Protein AF-A0A1A8DZA1-F1 (afdb_monomer_lite)

Sequence (205 aa):
QHPAEESRVLRTVPLLAACLPQGKCNVIVGRRFNEEKHPELAAVCRDERTLILYPGPKSQNLEELVRHREIDTVKHNVIIIDGTWSQAKNMFLKNSMFHLPSQVQLNRTLSSQYVIRTQPSNICLSTLECAAVALSVLEKNDQILEVLLRPLKALCSFQLQHGAQIHHSKEHLLRNGMYDKPMPKNKRKIKRMEKLITDHNICPR

Radius of gyration: 17.52 Å; chains: 1; bounding box: 47×39×46 Å

Structure (mmCIF, N/CA/C/O backbone):
data_AF-A0A1A8DZA1-F1
#
_entry.id   AF-A0A1A8DZA1-F1
#
loop_
_atom_site.group_PDB
_atom_site.id
_atom_site.type_symbol
_atom_site.label_atom_id
_atom_site.label_alt_id
_atom_site.label_comp_id
_atom_site.label_asym_id
_atom_site.label_entity_id
_atom_site.label_seq_id
_atom_site.pdbx_PDB_ins_code
_atom_site.Cartn_x
_atom_site.Cartn_y
_atom_site.Cartn_z
_atom_site.occupancy
_atom_site.B_iso_or_equiv
_atom_site.auth_seq_id
_atom_site.auth_comp_id
_atom_site.auth_asym_id
_atom_site.auth_atom_id
_atom_site.pdbx_PDB_model_num
ATOM 1 N N . GLN A 1 1 ? -8.614 3.365 -4.770 1.00 96.50 1 GLN A N 1
ATOM 2 C CA . GLN A 1 1 ? -7.760 3.041 -5.930 1.00 96.50 1 GLN A CA 1
ATOM 3 C C . GLN A 1 1 ? -7.906 4.091 -7.026 1.00 96.50 1 GLN A C 1
ATOM 5 O O . GLN A 1 1 ? -9.018 4.506 -7.335 1.00 96.50 1 GLN A O 1
ATOM 10 N N . HIS A 1 2 ? -6.793 4.543 -7.605 1.00 97.88 2 HIS A N 1
ATOM 11 C CA . HIS A 1 2 ? -6.803 5.466 -8.740 1.00 97.88 2 HIS A CA 1
ATOM 12 C C . HIS A 1 2 ? -7.265 4.747 -10.030 1.00 97.88 2 HIS A C 1
ATOM 14 O O . HIS A 1 2 ? -6.734 3.678 -10.328 1.00 97.88 2 HIS A O 1
ATOM 20 N N . PRO A 1 3 ? -8.145 5.335 -10.872 1.00 97.25 3 PRO A N 1
ATOM 21 C CA . PRO A 1 3 ? -8.669 4.665 -12.074 1.00 97.25 3 PRO A CA 1
ATOM 22 C C . PRO A 1 3 ? -7.597 4.183 -13.064 1.00 97.25 3 PRO A C 1
ATOM 24 O O . PRO A 1 3 ? -7.744 3.154 -13.701 1.00 97.25 3 PRO A O 1
ATOM 27 N N . ALA A 1 4 ? -6.484 4.913 -13.179 1.00 95.06 4 ALA A N 1
ATOM 28 C CA . ALA A 1 4 ? -5.384 4.513 -14.064 1.00 95.06 4 ALA A CA 1
ATOM 29 C C . ALA A 1 4 ? -4.496 3.385 -13.507 1.00 95.06 4 ALA A C 1
ATOM 31 O O . ALA A 1 4 ? -3.697 2.841 -14.259 1.00 95.06 4 ALA A O 1
ATOM 32 N N . GLU A 1 5 ? -4.558 3.083 -12.203 1.00 92.69 5 GLU A N 1
ATOM 33 C CA . GLU A 1 5 ? -3.946 1.851 -11.680 1.00 92.69 5 GLU A CA 1
ATOM 34 C C . GLU A 1 5 ? -4.930 0.681 -11.756 1.00 92.69 5 GLU A C 1
ATOM 36 O O . GLU A 1 5 ? -4.495 -0.441 -11.999 1.00 92.69 5 GLU A O 1
ATOM 41 N N . GLU A 1 6 ? -6.238 0.942 -11.632 1.00 95.19 6 GLU A N 1
ATOM 42 C CA . GLU A 1 6 ? -7.281 -0.054 -11.893 1.00 95.19 6 GLU A CA 1
ATOM 43 C C . GLU A 1 6 ? -7.125 -0.616 -13.314 1.00 95.19 6 GLU A C 1
ATOM 45 O O . GLU A 1 6 ? -6.975 -1.818 -13.464 1.00 95.19 6 GLU A O 1
ATOM 50 N N . SER A 1 7 ? -6.965 0.212 -14.342 1.00 91.94 7 SER A N 1
ATOM 51 C CA . SER A 1 7 ? -6.834 -0.284 -15.720 1.00 91.94 7 SER A CA 1
ATOM 52 C C . SER A 1 7 ? -5.522 -1.025 -16.049 1.00 91.94 7 SER A C 1
ATOM 54 O O . SER A 1 7 ? -5.314 -1.424 -17.197 1.00 91.94 7 SER A O 1
ATOM 56 N N . ARG A 1 8 ? -4.595 -1.201 -15.095 1.00 92.06 8 ARG A N 1
ATOM 57 C CA . ARG A 1 8 ? -3.338 -1.929 -15.335 1.00 92.06 8 ARG A CA 1
ATOM 58 C C . ARG A 1 8 ? -3.531 -3.439 -15.234 1.00 92.06 8 ARG A C 1
ATOM 60 O O . ARG A 1 8 ? -4.146 -3.931 -14.300 1.00 92.06 8 ARG A O 1
ATOM 67 N N . VAL A 1 9 ? -2.863 -4.173 -16.123 1.00 89.44 9 VAL A N 1
ATOM 68 C CA . VAL A 1 9 ? -2.854 -5.648 -16.128 1.00 89.44 9 VAL A CA 1
ATOM 69 C C . VAL A 1 9 ? -2.155 -6.212 -14.883 1.00 89.44 9 VAL A C 1
ATOM 71 O O . VAL A 1 9 ? -2.721 -7.017 -14.153 1.00 89.44 9 VAL A O 1
ATOM 74 N N . LEU A 1 10 ? -0.938 -5.739 -14.589 1.00 90.25 10 LEU A N 1
ATOM 75 C CA . LEU A 1 10 ? -0.132 -6.187 -13.446 1.00 90.25 10 LEU A CA 1
ATOM 76 C C . LEU A 1 10 ? -0.391 -5.298 -12.215 1.00 90.25 10 LEU A C 1
ATOM 78 O O . LEU A 1 10 ? 0.408 -4.419 -11.848 1.00 90.25 10 LEU A O 1
ATOM 82 N N . ARG A 1 11 ? -1.564 -5.484 -11.607 1.00 92.94 11 ARG A N 1
ATOM 83 C CA . ARG A 1 11 ? -2.040 -4.772 -10.408 1.00 92.94 11 ARG A CA 1
ATOM 84 C C . ARG A 1 11 ? -2.160 -5.732 -9.223 1.00 92.94 11 ARG A C 1
ATOM 86 O O . ARG A 1 11 ? -2.580 -6.869 -9.390 1.00 92.94 11 ARG A O 1
ATOM 93 N N . THR A 1 12 ? -1.809 -5.270 -8.022 1.00 95.69 12 THR A N 1
ATOM 94 C CA . THR A 1 12 ? -1.777 -6.120 -6.815 1.00 95.69 12 THR A CA 1
ATOM 95 C C . THR A 1 12 ? -3.032 -6.007 -5.946 1.00 95.69 12 THR A C 1
ATOM 97 O O . THR A 1 12 ? -3.253 -6.857 -5.091 1.00 95.69 12 THR A O 1
ATOM 100 N N . VAL A 1 13 ? -3.897 -5.016 -6.192 1.00 96.94 13 VAL A N 1
ATOM 101 C CA . VAL A 1 13 ? -5.179 -4.864 -5.478 1.00 96.94 13 VAL A CA 1
ATOM 102 C C . VAL A 1 13 ? -6.113 -6.072 -5.650 1.00 96.94 13 VAL A C 1
ATOM 104 O O . VAL A 1 13 ? -6.647 -6.513 -4.637 1.00 96.94 13 VAL A O 1
ATOM 107 N N . PRO A 1 14 ? -6.294 -6.665 -6.850 1.00 96.19 14 PRO A N 1
ATOM 108 C CA . PRO A 1 14 ? -7.123 -7.865 -6.984 1.00 96.19 14 PRO A CA 1
ATOM 109 C C . PRO A 1 14 ? -6.588 -9.058 -6.188 1.00 96.19 14 PRO A C 1
ATOM 111 O O . PRO A 1 14 ? -7.374 -9.786 -5.594 1.00 96.19 14 PRO A O 1
ATOM 114 N N . LEU A 1 15 ? -5.259 -9.223 -6.125 1.00 96.19 15 LEU A N 1
ATOM 115 C CA . LEU A 1 15 ? -4.642 -10.246 -5.278 1.00 96.19 15 LEU A CA 1
ATOM 116 C C . LEU A 1 15 ? -4.958 -9.983 -3.803 1.00 96.19 15 LEU A C 1
ATOM 118 O O . LEU A 1 15 ? -5.427 -10.879 -3.119 1.00 96.19 15 LEU A O 1
ATOM 122 N N . LEU A 1 16 ? -4.772 -8.744 -3.332 1.00 97.00 16 LEU A N 1
ATOM 123 C CA . LEU A 1 16 ? -5.080 -8.369 -1.951 1.00 97.00 16 LEU A CA 1
ATOM 124 C C . LEU A 1 16 ? -6.545 -8.662 -1.596 1.00 97.00 16 LEU A C 1
ATOM 126 O O . LEU A 1 16 ? -6.812 -9.245 -0.550 1.00 97.00 16 LEU A O 1
ATOM 130 N N . ALA A 1 17 ? -7.479 -8.284 -2.470 1.00 96.62 17 ALA A N 1
ATOM 131 C CA . ALA A 1 17 ? -8.903 -8.518 -2.258 1.00 96.62 17 ALA A CA 1
ATOM 132 C C . ALA A 1 17 ? -9.249 -10.015 -2.202 1.00 96.62 17 ALA A C 1
ATOM 134 O O . ALA A 1 17 ? -10.076 -10.406 -1.388 1.00 96.62 17 ALA A O 1
ATOM 135 N N . ALA A 1 18 ? -8.595 -10.848 -3.020 1.00 95.75 18 ALA A N 1
ATOM 136 C CA . ALA A 1 18 ? -8.793 -12.297 -3.022 1.00 95.75 18 ALA A CA 1
ATOM 137 C C . ALA A 1 18 ? -8.174 -13.001 -1.801 1.00 95.75 18 ALA A C 1
ATOM 139 O O . ALA A 1 18 ? -8.644 -14.065 -1.406 1.00 95.75 18 ALA A O 1
ATOM 140 N N . CYS A 1 19 ? -7.126 -12.428 -1.202 1.00 95.38 19 CYS A N 1
ATOM 141 C CA . CYS A 1 19 ? -6.476 -12.998 -0.022 1.00 95.38 19 CYS A CA 1
ATOM 142 C C . CYS A 1 19 ? -7.229 -12.740 1.289 1.00 95.38 19 CYS A C 1
ATOM 144 O O . CYS A 1 19 ? -6.973 -13.423 2.280 1.00 95.38 19 CYS A O 1
ATOM 146 N N . LEU A 1 20 ? -8.081 -11.714 1.336 1.00 95.75 20 LEU A N 1
ATOM 147 C CA . LEU A 1 20 ? -8.768 -11.298 2.556 1.00 95.75 20 LEU A CA 1
ATOM 148 C C . LEU A 1 20 ? -10.182 -11.892 2.630 1.00 95.75 20 LEU A C 1
ATOM 150 O O . LEU A 1 20 ? -10.819 -12.084 1.594 1.00 95.75 20 LEU A O 1
ATOM 154 N N . PRO A 1 21 ? -10.714 -12.152 3.842 1.00 94.94 21 PRO A N 1
ATOM 155 C CA . PRO A 1 21 ? -12.083 -12.631 3.994 1.00 94.94 21 PRO A CA 1
ATOM 156 C C . PRO A 1 21 ? -13.105 -11.690 3.344 1.00 94.94 21 PRO A C 1
ATOM 158 O O . PRO A 1 21 ? -12.911 -10.470 3.288 1.00 94.94 21 PRO A O 1
ATOM 161 N N . GLN A 1 22 ? -14.231 -12.249 2.898 1.00 93.00 22 GLN A N 1
ATOM 162 C CA . GLN A 1 22 ? -15.304 -11.476 2.276 1.00 93.00 22 GLN A CA 1
ATOM 163 C C . GLN A 1 22 ? -15.749 -10.313 3.180 1.00 93.00 22 GLN A C 1
ATOM 165 O O . GLN A 1 22 ? -15.933 -10.4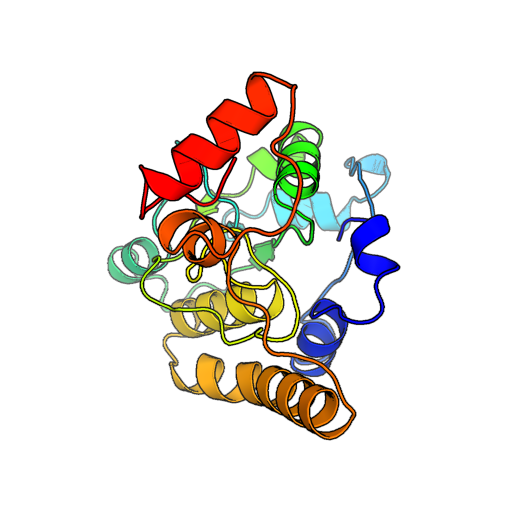71 4.387 1.00 93.00 22 GLN A O 1
ATOM 170 N N . GLY A 1 23 ? -15.885 -9.119 2.595 1.00 92.88 23 GLY A N 1
ATOM 171 C CA . GLY A 1 23 ? -16.258 -7.898 3.319 1.00 92.88 23 GLY A CA 1
ATOM 172 C C . GLY A 1 23 ? -15.141 -7.268 4.163 1.00 92.88 23 GLY A C 1
ATOM 173 O O . GLY A 1 23 ? -15.384 -6.261 4.822 1.00 92.88 23 GLY A O 1
ATOM 174 N N . LYS A 1 24 ? -13.916 -7.819 4.156 1.00 94.75 24 LYS A N 1
ATOM 175 C CA . LYS A 1 24 ? -12.745 -7.232 4.841 1.00 94.75 24 LYS A CA 1
ATOM 176 C C . LYS A 1 24 ? -11.832 -6.410 3.929 1.00 94.75 24 LYS A C 1
ATOM 178 O O . LYS A 1 24 ? -10.913 -5.764 4.420 1.00 94.75 24 LYS A O 1
ATOM 183 N N . CYS A 1 25 ? -12.090 -6.395 2.621 1.00 96.94 25 CYS A N 1
ATOM 184 C CA . CYS A 1 25 ? -11.374 -5.565 1.656 1.00 96.94 25 CYS A CA 1
ATOM 185 C C . CYS A 1 25 ? -12.367 -4.802 0.774 1.00 96.94 25 CYS A C 1
ATOM 187 O O . CYS A 1 25 ? -12.983 -5.381 -0.119 1.00 96.94 25 CYS A O 1
ATOM 189 N N . ASN A 1 26 ? -12.498 -3.494 1.007 1.00 96.88 26 ASN A N 1
ATOM 190 C CA . ASN A 1 26 ? -13.373 -2.627 0.221 1.00 96.88 26 ASN A CA 1
ATOM 191 C C . ASN A 1 26 ? -12.537 -1.794 -0.755 1.00 96.88 26 ASN A C 1
ATOM 193 O O . ASN A 1 26 ? -11.751 -0.934 -0.351 1.00 96.88 26 ASN A O 1
ATOM 197 N N . VAL A 1 27 ? -12.712 -2.033 -2.055 1.00 97.19 27 VAL A N 1
ATOM 198 C CA . VAL A 1 27 ? -11.983 -1.319 -3.110 1.00 97.19 27 VAL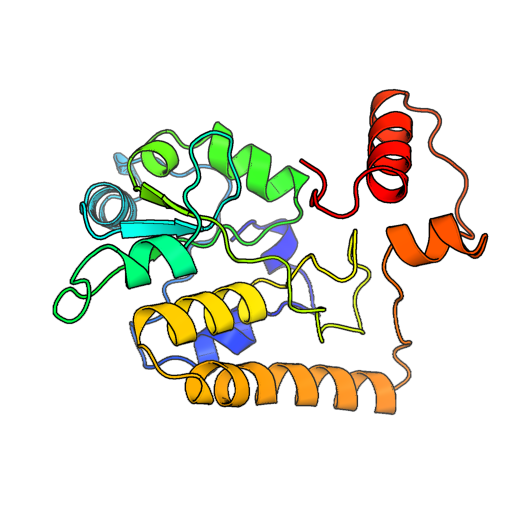 A CA 1
ATOM 199 C C . VAL A 1 27 ? -12.884 -0.256 -3.729 1.00 97.19 27 VAL A C 1
ATOM 201 O O . VAL A 1 27 ? -13.800 -0.563 -4.482 1.00 97.19 27 VAL A O 1
ATOM 204 N N . ILE A 1 28 ? -12.590 1.016 -3.450 1.00 97.44 28 ILE A N 1
ATOM 205 C CA . ILE A 1 28 ? -13.315 2.154 -4.033 1.00 97.44 28 ILE A CA 1
ATOM 206 C C . ILE A 1 28 ? -12.448 2.806 -5.113 1.00 97.44 28 ILE A C 1
ATOM 208 O O . ILE A 1 28 ? -11.338 3.281 -4.835 1.00 97.44 28 ILE A O 1
ATOM 212 N N . VAL A 1 29 ? -12.934 2.837 -6.356 1.00 97.81 29 VAL A N 1
ATOM 213 C CA . VAL A 1 29 ? -12.217 3.416 -7.503 1.00 97.81 29 VAL A CA 1
ATOM 214 C C . VAL A 1 29 ? -12.604 4.882 -7.682 1.00 97.81 29 VAL A C 1
ATOM 216 O O . VAL A 1 29 ? -13.777 5.220 -7.795 1.00 97.81 29 VAL A O 1
ATOM 219 N N . GLY A 1 30 ? -11.618 5.779 -7.719 1.00 97.12 30 GLY A N 1
ATOM 220 C CA . GLY A 1 30 ? -11.887 7.207 -7.855 1.00 97.12 30 GLY A CA 1
ATOM 221 C C . GLY A 1 30 ? -10.658 8.092 -7.690 1.00 97.12 30 GLY A C 1
ATOM 222 O O . GLY A 1 30 ? -9.569 7.646 -7.334 1.00 97.12 30 GLY A O 1
ATOM 223 N N . ARG A 1 31 ? -10.834 9.383 -7.987 1.00 97.38 31 ARG A N 1
ATOM 224 C CA . ARG A 1 31 ? -9.810 10.428 -7.775 1.00 97.38 31 ARG A CA 1
ATOM 225 C C . ARG A 1 31 ? -10.212 11.419 -6.689 1.00 97.38 31 ARG A C 1
ATOM 227 O O . ARG A 1 31 ? -9.344 11.982 -6.022 1.00 97.38 31 ARG A O 1
ATOM 234 N N . ARG A 1 32 ? -11.517 11.661 -6.572 1.00 96.75 32 ARG A N 1
ATOM 235 C CA . ARG A 1 32 ? -12.138 12.558 -5.607 1.00 96.75 32 ARG A CA 1
ATOM 236 C C . ARG A 1 32 ? -13.254 11.800 -4.903 1.00 96.75 32 ARG A C 1
ATOM 238 O O . ARG A 1 32 ? -14.024 11.124 -5.575 1.00 96.75 32 ARG A O 1
ATOM 245 N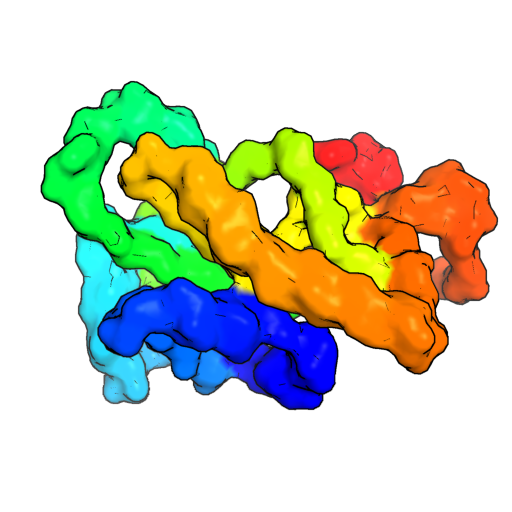 N . PHE A 1 33 ? -13.313 11.950 -3.595 1.00 96.44 33 PHE A N 1
ATOM 246 C CA . PHE A 1 33 ? -14.273 11.360 -2.690 1.00 96.44 33 PHE A CA 1
ATOM 247 C C . PHE A 1 33 ? -14.805 12.497 -1.828 1.00 96.44 33 PHE A C 1
ATOM 249 O O . PHE A 1 33 ? -14.031 13.245 -1.228 1.00 96.44 33 PHE A O 1
ATOM 256 N N . ASN A 1 34 ? -16.120 12.649 -1.809 1.00 93.94 34 ASN A N 1
ATOM 257 C CA . ASN A 1 34 ? -16.813 13.559 -0.915 1.00 93.94 34 ASN A CA 1
ATOM 258 C C . ASN A 1 34 ? -17.837 12.766 -0.106 1.00 93.94 34 ASN A C 1
ATOM 260 O O . ASN A 1 34 ? -18.162 11.630 -0.451 1.00 93.94 34 ASN A O 1
ATOM 264 N N . GLU A 1 35 ? -18.297 13.366 0.978 1.00 95.06 35 GLU A N 1
ATOM 265 C CA . GLU A 1 35 ? -19.194 12.712 1.918 1.00 95.06 35 GLU A CA 1
ATOM 266 C C . GLU A 1 35 ? -20.560 12.398 1.315 1.00 95.06 35 GLU A C 1
ATOM 268 O O . GLU A 1 35 ? -21.054 11.292 1.490 1.00 95.06 35 GLU A O 1
ATOM 273 N N . GLU A 1 36 ? -21.121 13.321 0.534 1.00 95.12 36 GLU A N 1
ATOM 274 C CA . GLU A 1 36 ? -22.427 13.149 -0.113 1.00 95.12 36 GLU A CA 1
ATOM 275 C C . GLU A 1 36 ? -22.472 11.909 -1.017 1.00 95.12 36 GLU A C 1
ATOM 277 O O . GLU A 1 36 ? -23.450 11.169 -1.022 1.00 95.12 36 GLU A O 1
ATOM 282 N N . LYS A 1 37 ? -21.404 11.664 -1.786 1.00 95.81 37 LYS A N 1
ATOM 283 C CA . LYS A 1 37 ? -21.314 10.535 -2.726 1.00 95.81 37 LYS A CA 1
ATOM 284 C C . LYS A 1 37 ? -20.743 9.269 -2.098 1.00 95.81 37 LYS A C 1
ATOM 286 O O . LYS A 1 37 ? -20.911 8.192 -2.664 1.00 95.81 37 LYS A O 1
ATOM 291 N N . HIS A 1 38 ? -20.027 9.389 -0.982 1.00 96.94 38 HIS A N 1
ATOM 292 C CA . HIS A 1 38 ? -19.370 8.267 -0.311 1.00 96.94 38 HIS A CA 1
ATOM 293 C C . HIS A 1 38 ? -19.572 8.330 1.213 1.00 96.94 38 HIS A C 1
ATOM 295 O O . HIS A 1 38 ? -18.587 8.440 1.952 1.00 96.94 38 HIS A O 1
ATOM 301 N N . PRO A 1 39 ? -20.825 8.236 1.698 1.00 97.00 39 PRO A N 1
ATOM 302 C CA . PRO A 1 39 ? -21.131 8.369 3.122 1.00 97.00 39 PRO A CA 1
ATOM 303 C C . PRO A 1 39 ? -20.467 7.274 3.968 1.00 97.00 39 PRO A C 1
ATOM 305 O O . PRO A 1 39 ? -19.951 7.556 5.046 1.00 97.00 39 PRO A O 1
ATOM 308 N N . GLU A 1 40 ? -20.377 6.043 3.456 1.00 96.69 40 GLU A N 1
ATOM 309 C CA . GLU A 1 40 ? -19.701 4.934 4.147 1.00 96.69 40 GLU A CA 1
ATOM 310 C C . GLU A 1 40 ? -18.196 5.182 4.312 1.00 96.69 40 GLU A C 1
ATOM 312 O O . GLU A 1 40 ? -17.640 4.987 5.391 1.00 96.69 40 GLU A O 1
ATOM 317 N N . LEU A 1 41 ? -17.526 5.676 3.263 1.00 97.25 41 LEU A N 1
ATOM 318 C CA . LEU A 1 41 ? -16.110 6.042 3.341 1.00 97.25 41 LEU A CA 1
ATOM 319 C C . LEU A 1 41 ? -15.901 7.210 4.307 1.00 97.25 41 LEU A C 1
ATOM 321 O O . LEU A 1 41 ? -14.928 7.211 5.054 1.00 97.25 41 LEU A O 1
ATOM 325 N N . ALA A 1 42 ? -16.809 8.188 4.310 1.00 97.50 42 ALA A N 1
ATOM 326 C CA . ALA A 1 42 ? -16.767 9.305 5.245 1.00 97.50 42 ALA A CA 1
ATOM 327 C C . ALA A 1 42 ? -16.903 8.834 6.700 1.00 97.50 42 ALA A C 1
ATOM 329 O O . ALA A 1 42 ? -16.157 9.301 7.559 1.00 97.50 42 ALA A O 1
ATOM 330 N N . ALA A 1 43 ? -17.805 7.885 6.972 1.00 97.44 43 ALA A N 1
ATOM 331 C CA . ALA A 1 43 ? -17.961 7.271 8.288 1.00 97.44 43 ALA A CA 1
ATOM 332 C C . ALA A 1 43 ? -16.681 6.541 8.722 1.00 97.44 43 ALA A C 1
ATOM 334 O O . ALA A 1 43 ? -16.185 6.787 9.819 1.00 97.44 43 ALA A O 1
ATOM 335 N N . VAL A 1 44 ? -16.081 5.736 7.834 1.00 97.38 44 VAL A N 1
ATOM 336 C CA . VAL A 1 44 ? -14.783 5.092 8.100 1.00 97.38 44 VAL A CA 1
ATOM 337 C C . VAL A 1 44 ? -13.704 6.140 8.370 1.00 97.38 44 VAL A C 1
ATOM 339 O O . VAL A 1 44 ? -12.948 5.997 9.322 1.00 97.38 44 VAL A O 1
ATOM 342 N N . CYS A 1 45 ? -13.634 7.222 7.591 1.00 97.62 45 CYS A N 1
ATOM 343 C CA . CYS A 1 45 ? -12.633 8.269 7.797 1.00 97.62 45 CYS A CA 1
ATOM 344 C C . CYS A 1 45 ? -12.771 9.014 9.136 1.00 97.62 45 CYS A C 1
ATOM 346 O O . CYS A 1 45 ? -11.783 9.573 9.602 1.00 97.62 45 CYS A O 1
ATOM 348 N N . ARG A 1 46 ? -13.968 9.052 9.731 1.00 97.25 46 ARG A N 1
ATOM 349 C CA . ARG A 1 46 ? -14.226 9.701 11.027 1.00 97.25 46 ARG A CA 1
ATOM 350 C C . ARG A 1 46 ? -14.014 8.795 12.230 1.00 97.25 46 ARG A C 1
ATOM 352 O O . ARG A 1 46 ? -13.885 9.310 13.333 1.00 97.25 46 ARG A O 1
ATOM 359 N N . ASP A 1 47 ? -14.016 7.481 12.033 1.00 96.06 47 ASP A N 1
ATOM 360 C CA . ASP A 1 47 ? -13.738 6.536 13.109 1.00 96.06 47 ASP A CA 1
ATOM 361 C C . ASP A 1 47 ? -12.301 6.746 13.609 1.00 96.06 47 ASP A C 1
ATOM 363 O O . ASP A 1 47 ? -11.341 6.679 12.839 1.00 96.06 47 ASP A O 1
ATOM 367 N N . GLU A 1 48 ? -12.151 7.002 14.908 1.00 92.50 48 GLU A N 1
ATOM 368 C CA . GLU A 1 48 ? -10.862 7.277 15.552 1.00 92.50 48 GLU A CA 1
ATOM 369 C C . GLU A 1 48 ? -9.880 6.099 15.446 1.00 92.50 48 GLU A C 1
ATOM 371 O O . GLU A 1 48 ? -8.665 6.284 15.532 1.00 92.50 48 GLU A O 1
ATOM 376 N N . ARG A 1 49 ? -10.397 4.887 15.209 1.00 92.50 49 ARG A N 1
ATOM 377 C CA . ARG A 1 49 ? -9.617 3.655 15.006 1.00 92.50 49 ARG A CA 1
ATOM 378 C C . ARG A 1 49 ? -9.133 3.497 13.567 1.00 92.50 49 ARG A C 1
ATOM 380 O O . ARG A 1 49 ? -8.472 2.510 13.237 1.00 92.50 49 ARG A O 1
ATOM 387 N N . THR A 1 50 ? -9.493 4.422 12.681 1.00 96.06 50 THR A N 1
ATOM 388 C CA . THR A 1 50 ? -9.060 4.387 11.290 1.00 96.06 50 THR A CA 1
ATOM 389 C C . THR A 1 50 ? -7.667 4.975 11.155 1.00 96.06 50 THR A C 1
ATOM 391 O O . THR A 1 50 ? -7.374 6.107 11.543 1.00 96.06 50 THR A O 1
ATOM 394 N N . LEU A 1 51 ? -6.805 4.184 10.532 1.00 96.25 51 LEU A N 1
ATOM 395 C CA . LEU A 1 51 ? -5.459 4.549 10.147 1.00 96.25 51 LEU A CA 1
ATOM 396 C C . LEU A 1 51 ? -5.429 4.784 8.641 1.00 96.25 51 LEU A C 1
ATOM 398 O O . LEU A 1 51 ? -5.987 4.004 7.867 1.00 96.25 51 LEU A O 1
ATOM 402 N N . ILE A 1 52 ? -4.745 5.836 8.203 1.00 97.50 52 ILE A N 1
ATOM 403 C CA . ILE A 1 52 ? -4.449 6.038 6.785 1.00 97.50 52 ILE A CA 1
ATOM 404 C C . ILE A 1 52 ? -2.965 5.821 6.530 1.00 97.50 52 ILE A C 1
ATOM 406 O O . ILE A 1 52 ? -2.108 6.555 7.029 1.00 97.50 52 ILE A O 1
ATOM 410 N N . LEU A 1 53 ? -2.663 4.802 5.725 1.00 95.88 53 LEU A N 1
ATOM 411 C CA . LEU A 1 53 ? -1.303 4.475 5.344 1.00 95.88 53 LEU A CA 1
ATOM 412 C C . LEU A 1 53 ? -0.851 5.405 4.220 1.00 95.88 53 LEU A C 1
ATOM 414 O O . LEU A 1 53 ? -1.041 5.149 3.028 1.00 95.88 53 LEU A O 1
ATOM 418 N N . TYR A 1 54 ? -0.256 6.520 4.620 1.00 92.81 54 TYR A N 1
ATOM 419 C CA . TYR A 1 54 ? 0.297 7.504 3.709 1.00 92.81 54 TYR A CA 1
ATOM 420 C C . TYR A 1 54 ? 1.434 8.245 4.416 1.00 92.81 54 TYR A C 1
ATOM 422 O O . TYR A 1 54 ? 1.188 8.908 5.421 1.00 92.81 54 TYR A O 1
ATOM 430 N N . PRO A 1 55 ? 2.677 8.202 3.911 1.00 86.69 55 PRO A N 1
ATOM 431 C CA . PRO A 1 55 ? 3.786 8.867 4.580 1.00 86.69 55 PRO A CA 1
ATOM 432 C C . PRO A 1 55 ? 3.613 10.395 4.506 1.00 86.69 55 PRO A C 1
ATOM 434 O O . PRO A 1 55 ? 3.474 10.965 3.421 1.00 86.69 55 PRO A O 1
ATOM 437 N N . GLY A 1 56 ? 3.696 11.078 5.653 1.00 83.94 56 GLY A N 1
ATOM 438 C CA . GLY A 1 56 ? 3.535 12.533 5.804 1.00 83.94 56 GLY A CA 1
ATOM 439 C C . GLY A 1 56 ? 4.525 13.137 6.804 1.00 83.94 56 GLY A C 1
ATOM 440 O O . GLY A 1 56 ? 5.344 12.413 7.347 1.00 83.94 56 GLY A O 1
ATOM 441 N N . PRO A 1 57 ? 4.534 14.462 7.021 1.00 81.69 57 PRO A N 1
ATOM 442 C CA . PRO A 1 57 ? 5.201 15.063 8.181 1.00 81.69 57 PRO A CA 1
ATOM 443 C C . PRO A 1 57 ? 4.495 14.726 9.502 1.00 81.69 57 PRO A C 1
ATOM 445 O O . PRO A 1 57 ? 5.127 14.713 10.546 1.00 81.69 57 PRO A O 1
ATOM 448 N N . LYS A 1 58 ? 3.185 14.448 9.443 1.00 85.50 58 LYS A N 1
ATOM 449 C CA . LYS A 1 58 ? 2.354 14.073 10.593 1.00 85.50 58 LYS A CA 1
ATOM 450 C C . LYS A 1 58 ? 2.239 12.554 10.782 1.00 85.50 58 LYS A C 1
ATOM 452 O O . LYS A 1 58 ? 1.504 12.118 11.657 1.00 85.50 58 LYS A O 1
ATOM 457 N N . SER A 1 59 ? 2.899 11.751 9.939 1.00 90.94 59 SER A N 1
ATOM 458 C CA . SER A 1 59 ? 2.744 10.296 9.988 1.00 90.94 59 SER A CA 1
ATOM 459 C C . SER A 1 59 ? 3.567 9.690 11.113 1.00 90.94 59 SER A C 1
ATOM 461 O O . SER A 1 59 ? 4.784 9.879 11.135 1.00 90.94 59 SER A O 1
ATOM 463 N N . GLN A 1 60 ? 2.923 8.907 11.969 1.00 92.44 60 GLN A N 1
ATOM 464 C CA . GLN A 1 60 ? 3.592 8.098 12.985 1.00 92.44 60 GLN A CA 1
ATOM 465 C C . GLN A 1 60 ? 4.053 6.767 12.383 1.00 92.44 60 GLN A C 1
ATOM 467 O O . GLN A 1 60 ? 3.467 6.280 11.411 1.00 92.44 60 GLN A O 1
ATOM 472 N N . ASN A 1 61 ? 5.126 6.191 12.921 1.00 92.75 61 ASN A N 1
ATOM 473 C CA . ASN A 1 61 ? 5.524 4.841 12.548 1.00 92.75 61 ASN A CA 1
ATOM 474 C C . ASN A 1 61 ? 4.516 3.833 13.133 1.00 92.75 61 ASN A C 1
ATOM 476 O O . ASN A 1 61 ? 4.185 3.910 14.316 1.00 92.75 61 ASN A O 1
ATOM 480 N N . LEU A 1 62 ? 3.993 2.929 12.300 1.00 92.44 62 LEU A N 1
ATOM 481 C CA . LEU A 1 62 ? 2.945 1.991 12.707 1.00 92.44 62 LEU A CA 1
ATOM 482 C C . LEU A 1 62 ? 3.450 0.999 13.761 1.00 92.44 62 LEU A C 1
ATOM 484 O O . LEU A 1 62 ? 2.758 0.728 14.737 1.00 92.44 62 LEU A O 1
ATOM 488 N N . GLU A 1 63 ? 4.659 0.482 13.575 1.00 90.44 63 GLU A N 1
ATOM 489 C CA . GLU A 1 63 ? 5.284 -0.489 14.466 1.00 90.44 63 GLU A CA 1
ATOM 490 C C . GLU A 1 63 ? 5.532 0.104 15.863 1.00 90.44 63 GLU A C 1
ATOM 492 O O . GLU A 1 63 ? 5.241 -0.533 16.873 1.00 90.44 63 GLU A O 1
ATOM 497 N N . GLU A 1 64 ? 6.004 1.350 15.936 1.00 88.50 64 GLU A N 1
ATOM 498 C CA . GLU A 1 64 ? 6.157 2.096 17.192 1.00 88.50 64 GLU A CA 1
ATOM 499 C C . GLU A 1 64 ? 4.802 2.387 17.846 1.00 88.50 64 GLU A C 1
ATOM 501 O O . GLU A 1 64 ? 4.646 2.221 19.056 1.00 88.50 64 GLU A O 1
ATOM 506 N N . LEU A 1 65 ? 3.800 2.776 17.052 1.00 86.44 65 LEU A N 1
ATOM 507 C CA . LEU A 1 65 ? 2.453 3.069 17.538 1.00 86.44 65 LEU A CA 1
ATOM 508 C C . LEU A 1 65 ? 1.811 1.847 18.212 1.00 86.44 65 LEU A C 1
ATOM 510 O O . LEU A 1 65 ? 1.252 1.990 19.299 1.00 86.44 65 LEU A O 1
ATOM 514 N N . VAL A 1 66 ? 1.944 0.656 17.616 1.00 84.88 66 VAL A N 1
ATOM 515 C CA . VAL A 1 66 ? 1.454 -0.613 18.190 1.00 84.88 66 VAL A CA 1
ATOM 516 C C . VAL A 1 66 ? 2.252 -1.044 19.422 1.00 84.88 66 VAL A C 1
ATOM 518 O O . VAL A 1 66 ? 1.701 -1.682 20.314 1.00 84.88 66 VAL A O 1
ATOM 521 N N . ARG A 1 67 ? 3.537 -0.683 19.510 1.00 80.00 67 ARG A N 1
ATOM 522 C CA . ARG A 1 67 ? 4.380 -1.001 20.671 1.00 80.00 67 ARG A CA 1
ATOM 523 C C . ARG A 1 67 ? 4.065 -0.131 21.893 1.00 80.00 67 ARG A C 1
ATOM 525 O O . ARG A 1 67 ? 4.185 -0.610 23.014 1.00 80.00 67 ARG A O 1
ATOM 532 N N . HIS A 1 68 ? 3.712 1.139 21.681 1.00 71.56 68 HIS A N 1
ATOM 533 C CA . HIS A 1 68 ? 3.501 2.119 22.756 1.00 71.56 68 HIS A CA 1
ATOM 534 C C . HIS A 1 68 ? 2.058 2.237 23.241 1.00 71.56 68 HIS A C 1
ATOM 536 O O . HIS A 1 68 ? 1.830 2.680 24.365 1.00 71.56 68 HIS A O 1
ATOM 542 N N . ARG A 1 69 ? 1.079 1.891 22.407 1.00 65.75 69 ARG A N 1
ATOM 543 C CA . ARG A 1 69 ? -0.325 1.841 22.812 1.00 65.75 69 ARG A CA 1
ATOM 544 C C . ARG A 1 69 ? -0.680 0.394 23.132 1.00 65.75 69 ARG A C 1
ATOM 546 O O . ARG A 1 69 ? -0.290 -0.498 22.387 1.00 65.75 69 ARG A O 1
ATOM 553 N N . GLU A 1 70 ? -1.465 0.160 24.181 1.00 57.22 70 GLU A N 1
ATOM 554 C CA . GLU A 1 70 ? -2.142 -1.122 24.431 1.00 57.22 70 GLU A CA 1
ATOM 555 C C . GLU A 1 70 ? -3.227 -1.364 23.358 1.00 57.22 70 GLU A C 1
ATOM 557 O O . GLU A 1 70 ? -4.423 -1.428 23.622 1.00 57.22 70 GLU A O 1
ATOM 562 N N . ILE A 1 71 ? -2.810 -1.444 22.093 1.00 58.91 71 ILE A N 1
ATOM 563 C CA . ILE A 1 71 ? -3.658 -1.644 20.912 1.00 58.91 71 ILE A CA 1
ATOM 564 C C . ILE A 1 71 ? -4.262 -3.053 20.869 1.00 58.91 71 ILE A C 1
ATOM 566 O O . ILE A 1 71 ? -5.162 -3.306 20.074 1.00 58.91 71 ILE A O 1
ATOM 570 N N . ASP A 1 72 ? -3.843 -3.936 21.779 1.00 57.16 72 ASP A N 1
ATOM 571 C CA . ASP A 1 72 ? -4.175 -5.364 21.831 1.00 57.16 72 ASP A CA 1
ATOM 572 C C . ASP A 1 72 ? -5.670 -5.711 21.841 1.00 57.16 72 ASP A C 1
ATOM 574 O O . ASP A 1 72 ? -6.029 -6.858 21.592 1.00 57.16 72 ASP A O 1
ATOM 578 N N . THR A 1 73 ? -6.561 -4.750 22.088 1.00 60.56 73 THR A N 1
ATOM 579 C CA . THR A 1 73 ? -8.012 -4.993 22.153 1.00 60.56 73 THR A CA 1
ATOM 580 C C . THR A 1 73 ? -8.834 -4.246 21.102 1.00 60.56 73 THR A C 1
ATOM 582 O O . THR A 1 73 ? -10.033 -4.505 20.965 1.00 60.56 73 THR A O 1
ATOM 585 N N . VAL A 1 74 ? -8.230 -3.345 20.319 1.00 73.88 74 VAL A N 1
ATOM 586 C CA . VAL A 1 74 ? -8.979 -2.444 19.431 1.00 73.88 74 VAL A CA 1
ATOM 587 C C . VAL A 1 74 ? -8.816 -2.856 17.970 1.00 73.88 74 VAL A C 1
ATOM 589 O O . VAL A 1 74 ? -7.727 -2.844 17.406 1.00 73.88 74 VAL A O 1
ATOM 592 N N . LYS A 1 75 ? -9.937 -3.183 17.320 1.00 85.50 75 LYS A N 1
ATOM 593 C CA . LYS A 1 75 ? -9.990 -3.424 15.870 1.00 85.50 75 LYS A CA 1
ATOM 594 C C . LYS A 1 75 ? -9.784 -2.109 15.120 1.00 85.50 75 LYS A C 1
ATOM 596 O O . LYS A 1 75 ? -10.486 -1.139 15.397 1.00 85.50 75 LYS A O 1
ATOM 601 N N . HIS A 1 76 ? -8.869 -2.105 14.157 1.00 91.88 76 HIS A N 1
ATOM 602 C CA . HIS A 1 76 ? -8.535 -0.934 13.347 1.00 91.88 76 HIS A CA 1
ATOM 603 C C . HIS A 1 76 ? -9.092 -1.054 11.929 1.00 91.88 76 HIS A C 1
ATOM 605 O O . HIS A 1 76 ? -9.184 -2.151 11.376 1.00 91.88 76 HIS A O 1
ATOM 611 N N . ASN A 1 77 ? -9.393 0.088 11.313 1.00 95.62 77 ASN A N 1
ATOM 612 C CA . ASN A 1 77 ? -9.578 0.169 9.865 1.00 95.62 77 ASN A CA 1
ATOM 613 C C . ASN A 1 77 ? -8.291 0.708 9.237 1.00 95.62 77 ASN A C 1
ATOM 615 O O . ASN A 1 77 ? -7.682 1.626 9.782 1.00 95.62 77 ASN A O 1
ATOM 619 N N . VAL A 1 78 ? -7.897 0.197 8.070 1.00 97.25 78 VAL A N 1
ATOM 620 C CA . VAL A 1 78 ? -6.717 0.697 7.350 1.00 97.25 78 VAL A CA 1
ATOM 621 C C . VAL A 1 78 ? -7.114 1.178 5.962 1.00 97.25 78 VAL A C 1
ATOM 623 O O . VAL A 1 78 ? -7.583 0.408 5.126 1.00 97.25 78 VAL A O 1
ATOM 626 N N . ILE A 1 79 ? -6.888 2.462 5.696 1.00 98.19 79 ILE A N 1
ATOM 627 C CA . ILE A 1 79 ? -7.056 3.071 4.377 1.00 98.19 79 ILE A CA 1
ATOM 628 C C . ILE A 1 79 ? -5.706 3.073 3.660 1.00 98.19 79 ILE A C 1
ATOM 630 O O . ILE A 1 79 ? -4.744 3.680 4.131 1.00 98.19 79 ILE A O 1
ATOM 634 N N . ILE A 1 80 ? -5.650 2.452 2.479 1.00 97.88 80 ILE A N 1
ATOM 635 C CA . ILE A 1 80 ? -4.476 2.463 1.596 1.00 97.88 80 ILE A CA 1
ATOM 636 C C . ILE A 1 80 ? -4.831 3.166 0.284 1.00 97.88 80 ILE A C 1
ATOM 638 O O . ILE A 1 80 ? -5.836 2.863 -0.364 1.00 97.88 80 ILE A O 1
ATOM 642 N N . ILE A 1 81 ? -3.984 4.105 -0.142 1.00 97.31 81 ILE A N 1
ATOM 643 C CA . ILE A 1 81 ? -4.177 4.842 -1.394 1.00 97.31 81 ILE A CA 1
ATOM 644 C C . ILE A 1 81 ? -3.416 4.149 -2.526 1.00 97.31 81 ILE A C 1
ATOM 646 O O . ILE A 1 81 ? -2.237 4.411 -2.753 1.00 97.31 81 ILE A O 1
ATOM 650 N N . ASP A 1 82 ? -4.115 3.296 -3.273 1.00 96.75 82 ASP A N 1
ATOM 651 C CA . ASP A 1 82 ? -3.552 2.647 -4.461 1.00 96.75 82 ASP A CA 1
ATOM 652 C C . ASP A 1 82 ? -3.388 3.633 -5.632 1.00 96.75 82 ASP A C 1
ATOM 654 O O . ASP A 1 82 ? -4.366 4.175 -6.163 1.00 96.75 82 ASP A O 1
ATOM 658 N N . GLY A 1 83 ? -2.134 3.878 -6.009 1.00 94.06 83 GLY A N 1
ATOM 659 C CA . GLY A 1 83 ? -1.732 4.839 -7.027 1.00 94.06 83 GLY A CA 1
ATOM 660 C C . GLY A 1 83 ? -0.211 4.910 -7.162 1.00 94.06 83 GLY A C 1
ATOM 661 O O . GLY A 1 83 ? 0.528 4.631 -6.222 1.00 94.06 83 GLY A O 1
ATOM 662 N N . THR A 1 84 ? 0.294 5.394 -8.298 1.00 91.12 84 THR A N 1
ATOM 663 C CA . THR A 1 84 ? 1.666 5.933 -8.335 1.00 91.12 84 THR A CA 1
ATOM 664 C C . THR A 1 84 ? 1.819 7.031 -7.279 1.00 91.12 84 THR A C 1
ATOM 666 O O . THR A 1 84 ? 0.860 7.736 -6.978 1.00 91.12 84 THR A O 1
ATOM 669 N N . TRP A 1 85 ? 3.033 7.286 -6.790 1.00 87.50 85 TRP A N 1
ATOM 670 C CA . TRP A 1 85 ? 3.298 8.343 -5.800 1.00 87.50 85 TRP A CA 1
ATOM 671 C C . TRP A 1 85 ? 2.650 9.698 -6.114 1.00 87.50 85 TRP A C 1
ATOM 673 O O . TRP A 1 85 ? 2.084 10.343 -5.237 1.00 87.50 85 TRP A O 1
ATOM 683 N N . SER A 1 86 ? 2.683 10.131 -7.379 1.00 89.69 86 SER A N 1
ATOM 684 C CA . SER A 1 86 ? 2.018 11.372 -7.793 1.00 89.69 86 SER A CA 1
ATOM 685 C C . SER A 1 86 ? 0.493 11.275 -7.766 1.00 89.69 86 SER A C 1
ATOM 687 O O . SER A 1 86 ? -0.165 12.261 -7.446 1.00 89.69 86 SER A O 1
ATOM 689 N N . GLN A 1 87 ? -0.084 10.124 -8.111 1.00 94.69 87 GLN A N 1
ATOM 690 C CA . GLN A 1 87 ? -1.531 9.906 -8.031 1.00 94.69 87 GLN A CA 1
ATOM 691 C C . GLN A 1 87 ? -1.982 9.833 -6.571 1.00 94.69 87 GLN A C 1
ATOM 693 O O . GLN A 1 87 ? -2.894 10.565 -6.201 1.00 94.69 87 GLN A O 1
ATOM 698 N N . ALA A 1 88 ? -1.294 9.046 -5.739 1.00 94.38 88 ALA A N 1
ATOM 699 C CA . ALA A 1 88 ? -1.593 8.905 -4.320 1.00 94.38 88 ALA A CA 1
ATOM 700 C C . ALA A 1 88 ? -1.496 10.249 -3.586 1.00 94.38 88 ALA A C 1
ATOM 702 O O . ALA A 1 88 ? -2.425 10.631 -2.882 1.00 94.38 88 ALA A O 1
ATOM 703 N N . LYS A 1 89 ? -0.443 11.037 -3.852 1.00 93.00 89 LYS A N 1
ATOM 704 C CA . LYS A 1 89 ? -0.314 12.406 -3.333 1.00 93.00 89 LYS A CA 1
ATOM 705 C C . LYS A 1 89 ? -1.484 13.297 -3.735 1.00 93.00 89 LYS A C 1
ATOM 707 O O . LYS A 1 89 ? -2.024 14.015 -2.902 1.00 93.00 89 LYS A O 1
ATOM 712 N N . ASN A 1 90 ? -1.874 13.272 -5.009 1.00 95.44 90 ASN A N 1
ATOM 713 C CA . ASN A 1 90 ? -3.006 14.068 -5.479 1.00 95.44 90 ASN A CA 1
ATOM 714 C C . ASN A 1 90 ? -4.324 13.624 -4.836 1.00 95.44 90 ASN A C 1
ATOM 716 O O . ASN A 1 90 ? -5.121 14.482 -4.479 1.00 95.44 90 ASN A O 1
ATOM 720 N N . MET A 1 91 ? -4.552 12.318 -4.685 1.00 96.88 91 MET A N 1
ATOM 721 C CA . MET A 1 91 ? -5.733 11.792 -4.002 1.00 96.88 91 MET A CA 1
ATOM 722 C C . MET A 1 91 ? -5.735 12.195 -2.528 1.00 96.88 91 MET A C 1
ATOM 724 O O . MET A 1 91 ? -6.742 12.695 -2.052 1.00 96.88 91 MET A O 1
ATOM 728 N N . PHE A 1 92 ? -4.618 12.066 -1.817 1.00 96.06 92 PHE A N 1
ATOM 729 C CA . PHE A 1 92 ? -4.532 12.496 -0.424 1.00 96.06 92 PHE A CA 1
ATOM 730 C C . PHE A 1 92 ? -4.825 13.994 -0.269 1.00 96.06 92 PHE A C 1
ATOM 732 O O . PHE A 1 92 ? -5.675 14.388 0.518 1.00 96.06 92 PHE A O 1
ATOM 739 N N . LEU A 1 93 ? -4.176 14.850 -1.064 1.00 94.75 93 LEU A N 1
ATOM 740 C CA . LEU A 1 93 ? -4.321 16.304 -0.929 1.00 94.75 93 LEU A CA 1
ATOM 741 C C . LEU A 1 93 ? -5.696 16.834 -1.356 1.00 94.75 93 LEU A C 1
ATOM 743 O O . LEU A 1 93 ? -6.122 17.864 -0.847 1.00 94.75 93 LEU A O 1
ATOM 747 N N . LYS A 1 94 ? -6.375 16.177 -2.304 1.00 96.19 94 LYS A N 1
ATOM 748 C CA . LYS A 1 94 ? -7.655 16.657 -2.857 1.00 96.19 94 LYS A CA 1
ATOM 749 C C . LYS A 1 94 ? -8.892 16.129 -2.133 1.00 96.19 94 LYS A C 1
ATOM 751 O O . LYS A 1 94 ? -9.991 16.538 -2.493 1.00 96.19 94 LYS A O 1
ATOM 756 N N . ASN A 1 95 ? -8.728 15.231 -1.164 1.00 97.12 95 ASN A N 1
ATOM 757 C CA . ASN A 1 95 ? -9.825 14.633 -0.410 1.00 97.12 95 ASN A CA 1
ATOM 758 C C . ASN A 1 95 ? -9.674 15.000 1.064 1.00 97.12 95 ASN A C 1
ATOM 760 O O . ASN A 1 95 ? -8.882 14.386 1.771 1.00 97.12 95 ASN A O 1
ATOM 764 N N . SER A 1 96 ? -10.428 16.002 1.519 1.00 96.00 96 SER A N 1
ATOM 765 C CA . SER A 1 96 ? -10.353 16.516 2.896 1.00 96.00 96 SER A CA 1
ATOM 766 C C . SER A 1 96 ? -10.599 15.429 3.944 1.00 96.00 96 SER A C 1
ATOM 768 O O . SER A 1 96 ? -9.905 15.384 4.953 1.00 96.00 96 SER A O 1
ATOM 770 N N . MET A 1 97 ? -11.515 14.495 3.672 1.00 96.56 97 MET A N 1
ATOM 771 C CA . MET A 1 97 ? -11.820 13.383 4.580 1.00 96.56 97 MET A CA 1
ATOM 772 C C . MET A 1 97 ? -10.616 12.469 4.841 1.00 96.56 97 MET A C 1
ATOM 774 O O . MET A 1 97 ? -10.541 11.863 5.899 1.00 96.56 97 MET A O 1
ATOM 778 N N . PHE A 1 98 ? -9.634 12.394 3.934 1.00 96.44 98 PHE A N 1
ATOM 779 C CA . PHE A 1 98 ? -8.422 11.587 4.141 1.00 96.44 98 PHE A CA 1
ATOM 780 C C . PHE A 1 98 ? -7.455 12.197 5.161 1.00 96.44 98 PHE A C 1
ATOM 782 O O . PHE A 1 98 ? -6.449 11.575 5.489 1.00 96.44 98 PHE A O 1
ATOM 789 N N . HIS A 1 99 ? -7.734 13.410 5.644 1.00 95.62 99 HIS A N 1
ATOM 790 C CA . HIS A 1 99 ? -6.931 14.089 6.661 1.00 95.62 99 HIS A CA 1
ATOM 791 C C . HIS A 1 99 ? -7.520 13.902 8.065 1.00 95.62 99 HIS A C 1
ATOM 793 O O . HIS A 1 99 ? -6.897 14.348 9.023 1.00 95.62 99 HIS A O 1
ATOM 799 N N . LEU A 1 100 ? -8.699 13.272 8.177 1.00 96.06 100 LEU A N 1
ATOM 800 C CA . LEU A 1 100 ? -9.355 12.953 9.448 1.00 96.06 100 LEU A CA 1
ATOM 801 C C . LEU A 1 100 ? -8.707 11.751 10.165 1.00 96.06 100 LEU A C 1
ATOM 803 O O . LEU A 1 100 ? -8.444 11.876 11.359 1.00 96.06 100 LEU A O 1
ATOM 807 N N . PRO A 1 101 ? -8.394 10.623 9.485 1.00 95.94 101 PRO A N 1
ATOM 808 C CA . PRO A 1 101 ? -7.788 9.470 10.142 1.00 95.94 101 PRO A CA 1
ATOM 809 C C . PRO A 1 101 ? -6.371 9.747 10.638 1.00 95.94 101 PRO A C 1
ATOM 811 O O . PRO A 1 101 ? -5.638 10.563 10.066 1.00 95.94 101 PRO A O 1
ATOM 814 N N . SER A 1 102 ? -5.933 8.963 11.624 1.00 93.94 102 SER A N 1
ATOM 815 C CA . SER A 1 102 ? -4.547 9.000 12.087 1.00 93.94 102 SER A CA 1
ATOM 816 C C . SER A 1 102 ? -3.600 8.561 10.969 1.00 93.94 102 SER A C 1
ATOM 818 O O . SER A 1 102 ? -3.708 7.466 10.410 1.00 93.94 102 SER A O 1
ATOM 820 N N . GLN A 1 103 ? -2.664 9.439 10.613 1.00 95.62 103 GLN A N 1
ATOM 821 C CA . GLN A 1 103 ? -1.716 9.184 9.539 1.00 95.62 103 GLN A CA 1
ATOM 822 C C . GLN A 1 103 ? -0.588 8.270 10.027 1.00 95.62 103 GLN A C 1
ATOM 824 O O . GLN A 1 103 ? 0.104 8.595 10.992 1.00 95.62 103 GLN A O 1
ATOM 829 N N . VAL A 1 104 ? -0.345 7.171 9.312 1.00 95.12 104 VAL A N 1
ATOM 830 C CA . VAL A 1 104 ? 0.728 6.220 9.634 1.00 95.12 104 VAL A CA 1
ATOM 831 C C . VAL A 1 104 ? 1.619 5.921 8.431 1.00 95.12 104 VAL A C 1
ATOM 833 O O . VAL A 1 104 ? 1.233 6.093 7.270 1.00 95.12 104 VAL A O 1
ATOM 836 N N . GLN A 1 105 ? 2.840 5.481 8.714 1.00 93.81 105 GLN A N 1
ATOM 837 C CA . GLN A 1 105 ? 3.793 4.948 7.745 1.00 93.81 105 GLN A CA 1
ATOM 838 C C . GLN A 1 105 ? 4.428 3.664 8.285 1.00 93.81 105 GLN A C 1
ATOM 840 O O . GLN A 1 105 ? 4.515 3.480 9.494 1.00 93.81 105 GLN A O 1
ATOM 845 N N . LEU A 1 106 ? 4.876 2.798 7.380 1.00 92.38 106 LEU A N 1
ATOM 846 C CA . LEU A 1 106 ? 5.596 1.572 7.727 1.00 92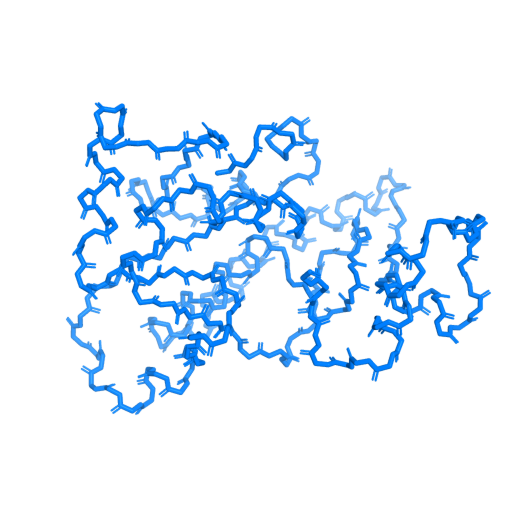.38 106 LEU A CA 1
ATOM 847 C C . LEU A 1 106 ? 7.093 1.839 7.871 1.00 92.38 106 LEU A C 1
ATOM 849 O O . LEU A 1 106 ? 7.632 2.759 7.235 1.00 92.38 106 LEU A O 1
ATOM 853 N N . ASN A 1 107 ? 7.771 0.972 8.620 1.00 86.50 107 ASN A N 1
ATOM 854 C CA . ASN A 1 107 ? 9.222 0.901 8.586 1.00 86.50 107 ASN A CA 1
ATOM 855 C C . ASN A 1 107 ? 9.723 0.500 7.197 1.00 86.50 107 ASN A C 1
ATOM 857 O O . ASN A 1 107 ? 9.130 -0.296 6.470 1.00 86.50 107 ASN A O 1
ATOM 861 N N . ARG A 1 108 ? 10.856 1.084 6.813 1.00 79.19 108 ARG A N 1
ATOM 862 C CA . ARG A 1 108 ? 11.443 0.955 5.469 1.00 79.19 108 ARG A CA 1
ATOM 863 C C . ARG A 1 108 ? 12.565 -0.075 5.442 1.00 79.19 108 ARG A C 1
ATOM 865 O O . ARG A 1 108 ? 13.594 0.139 4.814 1.00 79.19 108 ARG A O 1
ATOM 872 N N . THR A 1 109 ? 12.383 -1.163 6.177 1.00 80.44 109 THR A N 1
ATOM 873 C CA . THR A 1 109 ? 13.379 -2.231 6.322 1.00 80.44 109 THR A CA 1
ATOM 874 C C . THR A 1 109 ? 13.203 -3.329 5.277 1.00 80.44 109 THR A C 1
ATOM 876 O O . THR A 1 109 ? 14.158 -4.028 4.950 1.00 80.44 109 THR A O 1
ATOM 879 N N . LEU A 1 110 ? 11.996 -3.469 4.722 1.00 85.31 110 LEU A N 1
ATOM 880 C CA . LEU A 1 110 ? 11.678 -4.500 3.743 1.00 85.31 110 LEU A CA 1
ATOM 881 C C . LEU A 1 110 ? 11.966 -4.024 2.320 1.00 85.31 110 LEU A C 1
ATOM 883 O O . LEU A 1 110 ? 11.557 -2.937 1.910 1.00 85.31 110 LEU A O 1
ATOM 887 N N . SER A 1 111 ? 12.636 -4.884 1.554 1.00 90.00 111 SER A N 1
ATOM 888 C CA . SER A 1 111 ? 12.728 -4.740 0.102 1.00 90.00 111 SER A CA 1
ATOM 889 C C . SER A 1 111 ? 11.514 -5.380 -0.562 1.00 90.00 111 SER A C 1
ATOM 891 O O . SER A 1 111 ? 11.093 -6.471 -0.176 1.00 90.00 111 SER A O 1
ATOM 893 N N . SER A 1 112 ? 10.960 -4.709 -1.568 1.00 93.31 112 SER A N 1
ATOM 894 C CA . SER A 1 112 ? 9.820 -5.226 -2.313 1.00 93.31 112 SER A CA 1
ATOM 895 C C . SER A 1 112 ? 10.189 -6.492 -3.086 1.00 93.31 112 SER A C 1
ATOM 897 O O . SER A 1 112 ? 11.243 -6.590 -3.712 1.00 93.31 112 SER A O 1
ATOM 899 N N . GLN A 1 113 ? 9.271 -7.451 -3.070 1.00 94.12 113 GLN A N 1
ATOM 900 C CA . GLN A 1 113 ? 9.304 -8.699 -3.824 1.00 94.12 113 GLN A CA 1
ATOM 901 C C . GLN A 1 113 ? 8.555 -8.573 -5.159 1.00 94.12 113 GLN A C 1
ATOM 903 O O . GLN A 1 113 ? 8.484 -9.529 -5.937 1.00 94.12 113 GLN A O 1
ATOM 908 N N . TYR A 1 114 ? 7.994 -7.395 -5.457 1.00 94.88 114 TYR A N 1
ATOM 909 C CA . TYR A 1 114 ? 7.282 -7.144 -6.702 1.00 94.88 114 TYR A CA 1
ATOM 910 C C . TYR A 1 114 ? 8.230 -6.801 -7.860 1.00 94.88 114 TYR A C 1
ATOM 912 O O . TYR A 1 114 ? 8.263 -5.686 -8.378 1.00 94.88 114 TYR A O 1
ATOM 920 N N . VAL A 1 115 ? 9.008 -7.796 -8.281 1.00 94.00 115 VAL A N 1
ATOM 921 C CA . VAL A 1 115 ? 10.141 -7.631 -9.207 1.00 94.00 115 VAL A CA 1
ATOM 922 C C . VAL A 1 115 ? 9.756 -7.441 -10.675 1.00 94.00 115 VAL A C 1
ATOM 924 O O . VAL A 1 115 ? 10.606 -7.094 -11.485 1.00 94.00 115 VAL A O 1
ATOM 927 N N . ILE A 1 116 ? 8.491 -7.641 -11.044 1.00 93.81 116 ILE A N 1
ATOM 928 C CA . ILE A 1 116 ? 8.022 -7.537 -12.439 1.00 93.81 116 ILE A CA 1
ATOM 929 C C . ILE A 1 116 ? 7.480 -6.141 -12.799 1.00 93.81 116 ILE A C 1
ATOM 931 O O . ILE A 1 116 ? 6.910 -5.938 -13.870 1.00 93.81 116 ILE A O 1
ATOM 935 N N . ARG A 1 117 ? 7.630 -5.149 -11.909 1.00 92.06 117 ARG A N 1
ATOM 936 C CA . ARG A 1 117 ? 7.351 -3.735 -12.198 1.00 92.06 117 ARG A CA 1
ATOM 937 C C . ARG A 1 117 ? 8.420 -2.845 -11.582 1.00 92.06 117 ARG A C 1
ATOM 939 O O . ARG A 1 117 ? 8.708 -2.924 -10.397 1.00 92.06 117 ARG A O 1
ATOM 946 N N . THR A 1 118 ? 8.929 -1.895 -12.363 1.00 89.06 118 THR A N 1
ATOM 947 C CA . THR A 1 118 ? 9.874 -0.894 -11.853 1.00 89.06 118 THR A CA 1
ATOM 948 C C . THR A 1 118 ? 9.248 -0.024 -10.760 1.00 89.06 118 THR A C 1
ATOM 950 O O . THR A 1 118 ? 8.267 0.693 -10.995 1.00 89.06 118 THR A O 1
ATOM 953 N N . GLN A 1 119 ? 9.897 0.001 -9.599 1.00 89.25 119 GLN A N 1
ATOM 954 C CA . GLN A 1 119 ? 9.593 0.887 -8.475 1.00 89.25 119 GLN A CA 1
ATOM 955 C C . GLN A 1 119 ? 10.625 2.021 -8.360 1.00 89.25 119 GLN A C 1
ATOM 957 O O . GLN A 1 119 ? 11.684 1.971 -8.992 1.00 89.25 119 GLN A O 1
ATOM 962 N N . PRO A 1 120 ? 10.339 3.098 -7.606 1.00 88.12 120 PRO A N 1
ATOM 963 C CA . PRO A 1 120 ? 11.308 4.176 -7.440 1.00 88.12 120 PRO A CA 1
ATOM 964 C C . PRO A 1 120 ? 12.567 3.763 -6.669 1.00 88.12 120 PRO A C 1
ATOM 966 O O . PRO A 1 120 ? 13.659 4.068 -7.136 1.00 88.12 120 PRO A O 1
ATOM 969 N N . SER A 1 121 ? 12.399 3.053 -5.555 1.00 87.56 121 SER A N 1
ATOM 970 C CA . SER A 1 121 ? 13.456 2.460 -4.726 1.00 87.56 121 SER A CA 1
ATOM 971 C C . SER A 1 121 ? 13.047 1.047 -4.313 1.00 87.56 121 SER A C 1
ATOM 973 O O . SER A 1 121 ? 11.863 0.710 -4.391 1.00 87.56 121 SER A O 1
ATOM 975 N N . ASN A 1 122 ? 14.004 0.235 -3.855 1.00 85.44 122 ASN A N 1
ATOM 976 C CA . ASN A 1 122 ? 13.732 -1.142 -3.416 1.00 85.44 122 ASN A CA 1
ATOM 977 C C . ASN A 1 122 ? 12.832 -1.197 -2.171 1.00 85.44 122 ASN A C 1
ATOM 979 O O . ASN A 1 122 ? 12.125 -2.175 -1.973 1.00 85.44 122 ASN A O 1
ATOM 983 N N . ILE A 1 123 ? 12.825 -0.137 -1.360 1.00 87.75 123 ILE A N 1
ATOM 984 C CA . ILE A 1 123 ? 11.997 -0.020 -0.149 1.00 87.75 123 ILE A CA 1
ATOM 985 C C . ILE A 1 123 ? 10.566 0.474 -0.426 1.00 87.75 123 ILE A C 1
ATOM 987 O O . ILE A 1 123 ? 9.755 0.575 0.494 1.00 87.75 123 ILE A O 1
ATOM 991 N N . CYS A 1 124 ? 10.236 0.856 -1.667 1.00 89.31 124 CYS A N 1
ATOM 992 C CA . CYS A 1 124 ? 8.876 1.273 -2.002 1.00 89.31 124 CYS A CA 1
ATOM 993 C C . CYS A 1 124 ? 8.027 0.034 -2.313 1.00 89.31 124 CYS A C 1
ATOM 995 O O . CYS A 1 124 ? 8.095 -0.504 -3.410 1.00 89.31 124 CYS A O 1
ATOM 997 N N . LEU A 1 125 ? 7.192 -0.364 -1.359 1.00 93.38 125 LEU A N 1
ATOM 998 C CA . LEU A 1 125 ? 6.315 -1.530 -1.452 1.00 93.38 125 LEU A CA 1
ATOM 999 C C . LEU A 1 125 ? 5.127 -1.316 -2.411 1.00 93.38 125 LEU A C 1
ATOM 1001 O O . LEU A 1 125 ? 4.669 -0.192 -2.639 1.00 93.38 125 LEU A O 1
ATOM 1005 N N . SER A 1 126 ? 4.609 -2.408 -2.972 1.00 94.81 126 SER A N 1
ATOM 1006 C CA . SER A 1 126 ? 3.315 -2.446 -3.659 1.00 94.81 126 SER A CA 1
ATOM 1007 C C . SER A 1 126 ? 2.145 -2.370 -2.668 1.00 94.81 126 SER A C 1
ATOM 1009 O O . SER A 1 126 ? 2.308 -2.595 -1.473 1.00 94.81 126 SER A O 1
ATOM 1011 N N . THR A 1 127 ? 0.934 -2.104 -3.163 1.00 95.94 127 THR A N 1
ATOM 1012 C CA . THR A 1 127 ? -0.280 -1.995 -2.331 1.00 95.94 127 THR A CA 1
ATOM 1013 C C . THR A 1 127 ? -0.553 -3.250 -1.498 1.00 95.94 127 THR A C 1
ATOM 1015 O O . THR A 1 127 ? -0.881 -3.138 -0.320 1.00 95.94 127 THR A O 1
ATOM 1018 N N . LEU A 1 128 ? -0.374 -4.439 -2.085 1.00 97.00 128 LEU A N 1
ATOM 1019 C CA . LEU A 1 128 ? -0.514 -5.711 -1.373 1.00 97.00 128 LEU A CA 1
ATOM 1020 C C . LEU A 1 128 ? 0.552 -5.866 -0.286 1.00 97.00 128 LEU A C 1
ATOM 1022 O O . LEU A 1 128 ? 0.220 -6.254 0.825 1.00 97.00 128 LEU A O 1
ATOM 1026 N N . GLU A 1 129 ? 1.811 -5.536 -0.575 1.00 97.00 129 GLU A N 1
ATOM 1027 C CA . GLU A 1 129 ? 2.890 -5.614 0.418 1.00 97.00 129 GLU A CA 1
ATOM 1028 C C . GLU A 1 129 ? 2.668 -4.629 1.568 1.00 97.00 129 GLU A C 1
ATOM 1030 O O . GLU A 1 129 ? 2.800 -5.001 2.728 1.00 97.00 129 GLU A O 1
ATOM 1035 N N . CYS A 1 130 ? 2.256 -3.397 1.260 1.00 96.44 130 CYS A N 1
ATOM 1036 C CA . CYS A 1 130 ? 1.847 -2.415 2.259 1.00 96.44 130 CYS A CA 1
ATOM 1037 C C . CYS A 1 130 ? 0.741 -2.954 3.174 1.00 96.44 130 CYS A C 1
ATOM 1039 O O . CYS A 1 130 ? 0.830 -2.805 4.390 1.00 96.44 130 CYS A O 1
ATOM 1041 N N . ALA A 1 131 ? -0.289 -3.581 2.600 1.00 97.19 131 ALA A N 1
ATOM 1042 C CA . ALA A 1 131 ? -1.367 -4.184 3.376 1.00 97.19 131 ALA A CA 1
ATOM 1043 C C . ALA A 1 131 ? -0.867 -5.355 4.229 1.00 97.19 131 ALA A C 1
ATOM 1045 O O . ALA A 1 131 ? -1.218 -5.441 5.400 1.00 97.19 131 ALA A O 1
ATOM 1046 N N . ALA A 1 132 ? -0.021 -6.221 3.669 1.00 97.06 132 ALA A N 1
ATOM 1047 C CA . ALA A 1 132 ? 0.499 -7.390 4.365 1.00 97.06 132 ALA A CA 1
ATOM 1048 C C . ALA A 1 132 ? 1.328 -7.012 5.598 1.00 97.06 132 ALA A C 1
ATOM 1050 O O . ALA A 1 132 ? 1.113 -7.575 6.667 1.00 97.06 132 ALA A O 1
ATOM 1051 N N . VAL A 1 133 ? 2.209 -6.014 5.468 1.00 96.31 133 VAL A N 1
ATOM 1052 C CA . VAL A 1 133 ? 3.003 -5.492 6.591 1.00 96.31 133 VAL A CA 1
ATOM 1053 C C . VAL A 1 133 ? 2.111 -4.789 7.613 1.00 96.31 133 VAL A C 1
ATOM 1055 O O . VAL A 1 133 ? 2.251 -5.009 8.809 1.00 96.31 133 VAL A O 1
ATOM 1058 N N . ALA A 1 134 ? 1.164 -3.956 7.168 1.00 95.75 134 ALA A N 1
ATOM 1059 C CA . ALA A 1 134 ? 0.270 -3.264 8.094 1.00 95.75 134 ALA A CA 1
ATOM 1060 C C . ALA A 1 134 ? -0.562 -4.252 8.928 1.00 95.75 134 ALA A C 1
ATOM 1062 O O . ALA A 1 134 ? -0.683 -4.084 10.138 1.00 95.75 134 ALA A O 1
ATOM 1063 N N . LEU A 1 135 ? -1.103 -5.293 8.290 1.00 95.25 135 LEU A N 1
ATOM 1064 C CA . LEU A 1 135 ? -1.894 -6.321 8.961 1.00 95.25 135 LEU A CA 1
ATOM 1065 C C . LEU A 1 135 ? -1.042 -7.192 9.886 1.00 95.25 135 LEU A C 1
ATOM 1067 O O . LEU A 1 135 ? -1.481 -7.462 10.997 1.00 95.25 135 LEU A O 1
ATOM 1071 N N . SER A 1 136 ? 0.171 -7.591 9.488 1.00 94.94 136 SER A N 1
ATOM 1072 C CA . SER A 1 136 ? 1.040 -8.387 10.368 1.00 94.94 136 SER A CA 1
ATOM 1073 C C . SER A 1 136 ? 1.396 -7.636 11.650 1.00 94.94 136 SER A C 1
ATOM 1075 O O . SER A 1 136 ? 1.416 -8.229 12.725 1.00 94.94 136 SER A O 1
ATOM 1077 N N . VAL A 1 137 ? 1.616 -6.322 11.545 1.00 93.31 137 VAL A N 1
ATOM 1078 C CA . VAL A 1 137 ? 1.907 -5.449 12.688 1.00 93.31 137 VAL A CA 1
ATOM 1079 C C . VAL A 1 137 ? 0.676 -5.267 13.578 1.00 93.31 137 VAL A C 1
ATOM 1081 O O . VAL A 1 137 ? 0.779 -5.425 14.792 1.00 93.31 137 VAL A O 1
ATOM 1084 N N . LEU A 1 138 ? -0.487 -4.959 12.996 1.00 92.81 138 LEU A N 1
ATOM 1085 C CA . LEU A 1 138 ? -1.720 -4.706 13.754 1.00 92.81 138 LEU A CA 1
ATOM 1086 C C . LEU A 1 138 ? -2.264 -5.957 14.452 1.00 92.81 138 LEU A C 1
ATOM 1088 O O . LEU A 1 138 ? -2.749 -5.859 15.572 1.00 92.81 138 LEU A O 1
ATOM 1092 N N . GLU A 1 139 ? -2.161 -7.120 13.811 1.00 91.62 139 GLU A N 1
ATOM 1093 C CA . GLU A 1 139 ? -2.624 -8.405 14.355 1.00 91.62 139 GLU A CA 1
ATOM 1094 C C . GLU A 1 139 ? -1.534 -9.124 15.172 1.00 91.62 139 GLU A C 1
ATOM 1096 O O . GLU A 1 139 ? -1.743 -10.249 15.626 1.00 91.62 139 GLU A O 1
ATOM 1101 N N . LYS A 1 140 ? -0.349 -8.509 15.320 1.00 90.62 140 LYS A N 1
ATOM 1102 C CA . LYS A 1 140 ? 0.832 -9.081 15.995 1.00 90.62 140 LYS A CA 1
ATOM 1103 C C . LYS A 1 140 ? 1.153 -10.506 15.530 1.00 90.62 140 LYS A C 1
ATOM 1105 O O . LYS A 1 140 ? 1.484 -11.386 16.324 1.00 90.62 140 LYS A O 1
ATOM 1110 N N . ASN A 1 141 ? 1.039 -10.732 14.226 1.00 92.69 141 ASN A N 1
ATOM 1111 C CA . ASN A 1 141 ? 1.204 -12.041 13.619 1.00 92.69 141 ASN A CA 1
ATOM 1112 C C . ASN A 1 141 ? 2.014 -11.943 12.325 1.00 92.69 141 ASN A C 1
ATOM 1114 O O . ASN A 1 141 ? 1.482 -11.680 11.243 1.00 92.69 141 ASN A O 1
ATOM 1118 N N . ASP A 1 142 ? 3.306 -12.238 12.434 1.00 92.88 142 ASP A N 1
ATOM 1119 C CA . ASP A 1 142 ? 4.242 -12.206 11.309 1.00 92.88 142 ASP A CA 1
ATOM 1120 C C . ASP A 1 142 ? 3.901 -13.224 10.207 1.00 92.88 142 ASP A C 1
ATOM 1122 O O . ASP A 1 142 ? 4.267 -13.025 9.048 1.00 92.88 142 ASP A O 1
ATOM 1126 N N . GLN A 1 143 ? 3.136 -14.282 10.511 1.00 96.44 143 GLN A N 1
ATOM 1127 C CA . GLN A 1 143 ? 2.708 -15.265 9.506 1.00 96.44 143 GLN A CA 1
ATOM 1128 C C . GLN A 1 143 ? 1.770 -14.651 8.462 1.00 96.44 143 GLN A C 1
ATOM 1130 O O . GLN A 1 143 ? 1.768 -15.082 7.307 1.00 96.44 143 GLN A O 1
ATOM 1135 N N . ILE A 1 144 ? 1.006 -13.615 8.829 1.00 95.69 144 ILE A N 1
ATOM 1136 C CA . ILE A 1 144 ? 0.127 -12.896 7.896 1.00 95.69 144 ILE A CA 1
ATOM 1137 C C . ILE A 1 144 ? 0.938 -12.322 6.736 1.00 95.69 144 ILE A C 1
ATOM 1139 O O . ILE A 1 144 ? 0.503 -12.406 5.585 1.00 95.69 144 ILE A O 1
ATOM 1143 N N . LEU A 1 145 ? 2.130 -11.787 7.023 1.00 95.06 145 LEU A N 1
ATOM 1144 C CA . LEU A 1 145 ? 3.016 -11.251 5.998 1.00 95.06 145 LEU A CA 1
ATOM 1145 C C . LEU A 1 145 ? 3.380 -12.346 4.995 1.00 95.06 145 LEU A C 1
ATOM 1147 O O . LEU A 1 145 ? 3.192 -12.172 3.794 1.00 95.06 145 LEU A O 1
ATOM 1151 N N . GLU A 1 146 ? 3.861 -13.494 5.468 1.00 94.06 146 GLU A N 1
ATOM 1152 C CA . GLU A 1 146 ? 4.254 -14.581 4.575 1.00 94.06 146 GLU A CA 1
ATOM 1153 C C . GLU A 1 146 ? 3.073 -15.078 3.730 1.00 94.06 146 GLU A C 1
ATOM 1155 O O . GLU A 1 146 ? 3.198 -15.182 2.506 1.00 94.06 146 GLU A O 1
ATOM 1160 N N . VAL A 1 147 ? 1.923 -15.330 4.363 1.00 96.62 147 VAL A N 1
ATOM 1161 C CA . VAL A 1 147 ? 0.714 -15.849 3.710 1.00 96.62 147 VAL A CA 1
ATOM 1162 C C . VAL A 1 147 ? 0.219 -14.898 2.625 1.00 96.62 147 VAL A C 1
ATOM 1164 O O . VAL A 1 147 ? -0.003 -15.330 1.492 1.00 96.62 147 VAL A O 1
ATOM 1167 N N . LEU A 1 148 ? 0.101 -13.601 2.926 1.00 96.62 148 LEU A N 1
ATOM 1168 C CA . LEU A 1 148 ? -0.396 -12.612 1.969 1.00 96.62 148 LEU A CA 1
ATOM 1169 C C . LEU A 1 148 ? 0.575 -12.365 0.812 1.00 96.62 148 LEU A C 1
ATOM 1171 O O . LEU A 1 148 ? 0.132 -12.017 -0.283 1.00 96.62 148 LEU A O 1
ATOM 1175 N N . LEU A 1 149 ? 1.881 -12.575 1.009 1.00 96.75 149 LEU A N 1
ATOM 1176 C CA . LEU A 1 149 ? 2.877 -12.426 -0.053 1.00 96.75 149 LEU A CA 1
ATOM 1177 C C . LEU A 1 149 ? 2.983 -13.648 -0.980 1.00 96.75 149 LEU A C 1
ATOM 1179 O O . LEU A 1 149 ? 3.539 -13.514 -2.073 1.00 96.75 149 LEU A O 1
ATOM 1183 N N . ARG A 1 150 ? 2.443 -14.823 -0.618 1.00 96.62 150 ARG A N 1
ATOM 1184 C CA . ARG A 1 150 ? 2.503 -16.026 -1.478 1.00 96.62 150 ARG A CA 1
ATOM 1185 C C . ARG A 1 150 ? 1.900 -15.794 -2.872 1.00 96.62 150 ARG A C 1
ATOM 1187 O O . ARG A 1 150 ? 2.584 -16.114 -3.846 1.00 96.62 150 ARG A O 1
ATOM 1194 N N . PRO A 1 151 ? 0.707 -15.187 -3.030 1.00 96.31 151 PRO A N 1
ATOM 1195 C CA . PRO A 1 151 ? 0.145 -14.938 -4.360 1.00 96.31 151 PRO A CA 1
ATOM 1196 C C . PRO A 1 151 ? 0.950 -13.927 -5.178 1.00 96.31 151 PRO A C 1
ATOM 1198 O O . PRO A 1 151 ? 1.048 -14.065 -6.394 1.00 96.31 151 PRO A O 1
ATOM 1201 N N . LEU A 1 152 ? 1.583 -12.943 -4.526 1.00 96.94 152 LEU A N 1
ATOM 1202 C CA . LEU A 1 152 ? 2.486 -12.011 -5.205 1.00 96.94 152 LEU A CA 1
ATOM 1203 C C . LEU A 1 152 ? 3.725 -12.736 -5.747 1.00 96.94 152 LEU A C 1
ATOM 1205 O O . LEU A 1 152 ? 4.085 -12.539 -6.907 1.00 96.94 152 LEU A O 1
ATOM 1209 N N . LYS A 1 153 ? 4.350 -13.596 -4.932 1.00 96.81 153 LYS A N 1
ATOM 1210 C CA . LYS A 1 153 ? 5.484 -14.431 -5.356 1.00 96.81 153 LYS A CA 1
ATOM 1211 C C . LYS A 1 153 ? 5.091 -15.319 -6.536 1.00 96.81 153 LYS A C 1
ATOM 1213 O O . LYS A 1 153 ? 5.798 -15.329 -7.536 1.00 96.81 153 LYS A O 1
ATOM 1218 N N . ALA A 1 154 ? 3.940 -15.988 -6.450 1.00 96.31 154 ALA A N 1
ATOM 1219 C CA . ALA A 1 154 ? 3.420 -16.831 -7.524 1.00 96.31 154 ALA A CA 1
ATOM 1220 C C . ALA A 1 154 ? 3.183 -16.041 -8.822 1.00 96.31 154 ALA A C 1
ATOM 1222 O O . ALA A 1 154 ? 3.600 -16.490 -9.887 1.00 96.31 154 ALA A O 1
ATOM 1223 N N . LEU A 1 155 ? 2.595 -14.839 -8.739 1.00 95.81 155 LEU A N 1
ATOM 1224 C CA . LEU A 1 155 ? 2.435 -13.945 -9.890 1.00 95.81 155 LEU A CA 1
ATOM 1225 C C . LEU A 1 155 ? 3.790 -13.598 -10.521 1.00 95.81 155 LEU A C 1
ATOM 1227 O O . LEU A 1 155 ? 3.943 -13.718 -11.735 1.00 95.81 155 LEU A O 1
ATOM 1231 N N . CYS A 1 156 ? 4.768 -13.174 -9.715 1.00 96.56 156 CYS A N 1
ATOM 1232 C CA . CYS A 1 156 ? 6.110 -12.855 -10.202 1.00 96.56 156 CYS A CA 1
ATOM 1233 C C . CYS A 1 156 ? 6.758 -14.068 -10.881 1.00 96.56 156 CYS A C 1
ATOM 1235 O O . CYS A 1 156 ? 7.200 -13.953 -12.020 1.00 96.56 156 CYS A O 1
ATOM 1237 N N . SER A 1 157 ? 6.772 -15.230 -10.223 1.00 97.06 157 SER A N 1
ATOM 1238 C CA . SER A 1 157 ? 7.336 -16.467 -10.774 1.00 97.06 157 SER A CA 1
ATOM 1239 C C . SER A 1 157 ? 6.679 -16.856 -12.095 1.00 97.06 157 SER A C 1
ATOM 1241 O O . SER A 1 157 ? 7.385 -17.136 -13.060 1.00 97.06 157 SER A O 1
ATOM 1243 N N . PHE A 1 158 ? 5.346 -16.810 -12.170 1.00 96.81 158 PHE A N 1
ATOM 1244 C CA . PHE A 1 158 ? 4.610 -17.133 -13.389 1.00 96.81 158 PHE A CA 1
ATOM 1245 C C . PHE A 1 158 ? 4.976 -16.187 -14.537 1.00 96.81 158 PHE A C 1
ATOM 1247 O O . PHE A 1 158 ? 5.257 -16.634 -15.644 1.00 96.81 158 PHE A O 1
ATOM 1254 N N . GLN A 1 159 ? 5.022 -14.880 -14.280 1.00 97.00 159 GLN A N 1
ATOM 1255 C CA . GLN A 1 159 ? 5.369 -13.888 -15.299 1.00 97.00 159 GLN A CA 1
ATOM 1256 C C . GLN A 1 159 ? 6.810 -14.067 -15.793 1.00 97.00 159 GLN A C 1
ATOM 1258 O O . GLN A 1 159 ? 7.048 -14.034 -16.997 1.00 97.00 159 GLN A O 1
ATOM 1263 N N . LEU A 1 160 ? 7.760 -14.320 -14.887 1.00 96.88 160 LEU A N 1
ATOM 1264 C CA . LEU A 1 160 ? 9.160 -14.575 -15.242 1.00 96.88 160 LEU A CA 1
ATOM 1265 C C . LEU A 1 160 ? 9.318 -15.846 -16.093 1.00 96.88 160 LEU A C 1
ATOM 1267 O O . LEU A 1 160 ? 10.063 -15.838 -17.068 1.00 96.88 160 LEU A O 1
ATOM 1271 N N . GLN A 1 161 ? 8.573 -16.913 -15.785 1.00 97.62 161 GLN A N 1
ATOM 1272 C CA . GLN A 1 161 ? 8.550 -18.141 -16.595 1.00 97.62 161 GLN A CA 1
ATOM 1273 C C . GLN A 1 161 ? 7.991 -17.920 -18.010 1.00 97.62 161 GLN A C 1
ATOM 1275 O O . GLN A 1 161 ? 8.310 -18.683 -18.916 1.00 97.62 161 GLN A O 1
ATOM 1280 N N . HIS A 1 162 ? 7.193 -16.869 -18.210 1.00 96.75 162 HIS A N 1
ATOM 1281 C CA . HIS A 1 162 ? 6.565 -16.528 -19.490 1.00 96.75 162 HIS A CA 1
ATOM 1282 C C . HIS A 1 162 ? 7.194 -15.287 -20.146 1.00 96.75 162 HIS A C 1
ATOM 1284 O O . HIS A 1 162 ? 6.548 -14.591 -20.927 1.00 96.75 162 HIS A O 1
ATOM 1290 N N . GLY A 1 163 ? 8.467 -15.009 -19.846 1.00 95.25 163 GLY A N 1
ATOM 1291 C CA . GLY A 1 163 ? 9.268 -14.014 -20.562 1.00 95.25 163 GLY A CA 1
ATOM 1292 C C . GLY A 1 163 ? 9.247 -12.599 -19.981 1.00 95.25 163 GLY A C 1
ATOM 1293 O O . GLY A 1 163 ? 9.851 -11.700 -20.569 1.00 95.25 163 GLY A O 1
ATOM 1294 N N . ALA A 1 164 ? 8.605 -12.370 -18.830 1.00 95.06 164 ALA A N 1
ATOM 1295 C CA . ALA A 1 164 ? 8.814 -11.123 -18.100 1.00 95.06 164 ALA A CA 1
ATOM 1296 C C . ALA A 1 164 ? 10.265 -11.026 -17.604 1.00 95.06 164 ALA A C 1
ATOM 1298 O O . ALA A 1 164 ? 10.926 -12.029 -17.339 1.00 95.06 164 ALA A O 1
ATOM 1299 N N . GLN A 1 165 ? 10.751 -9.799 -17.438 1.00 93.44 165 GLN A N 1
ATOM 1300 C CA . GLN A 1 165 ? 12.099 -9.531 -16.947 1.00 93.44 165 GLN A CA 1
ATOM 1301 C C . GLN A 1 165 ? 12.064 -9.012 -15.512 1.00 93.44 165 GLN A C 1
ATOM 1303 O O . GLN A 1 165 ? 11.084 -8.411 -15.067 1.00 93.44 165 GLN A O 1
ATOM 1308 N N . ILE A 1 166 ? 13.161 -9.224 -14.786 1.00 93.06 166 ILE A N 1
ATOM 1309 C CA . ILE A 1 166 ? 13.359 -8.603 -13.478 1.00 93.06 166 ILE A CA 1
ATOM 1310 C C . ILE A 1 166 ? 13.595 -7.107 -13.693 1.00 93.06 166 ILE A C 1
ATOM 1312 O O . ILE A 1 166 ? 14.513 -6.691 -14.396 1.00 93.06 166 ILE A O 1
ATOM 1316 N N . HIS A 1 167 ? 12.765 -6.290 -13.057 1.00 92.44 167 HIS A N 1
ATOM 1317 C CA . HIS A 1 167 ? 12.884 -4.845 -13.066 1.00 92.44 167 HIS A CA 1
ATOM 1318 C C . HIS A 1 167 ? 13.603 -4.368 -11.807 1.00 92.44 167 HIS A C 1
ATOM 1320 O O . HIS A 1 167 ? 13.055 -4.406 -10.706 1.00 92.44 167 HIS A O 1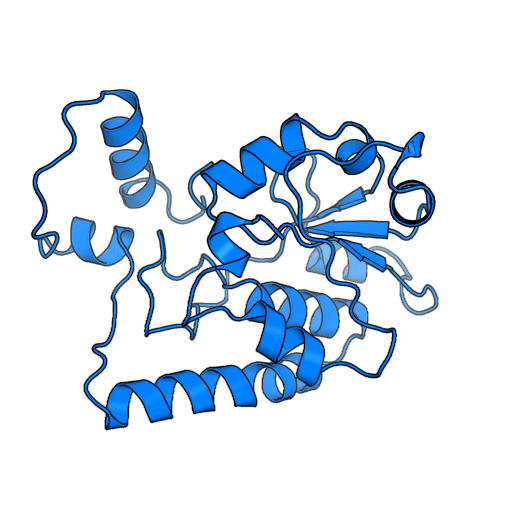
ATOM 1326 N N . HIS A 1 168 ? 14.801 -3.813 -11.976 1.00 90.81 168 HIS A N 1
ATOM 1327 C CA . HIS A 1 168 ? 15.462 -3.079 -10.903 1.00 90.81 168 HIS A CA 1
ATOM 1328 C C . HIS A 1 168 ? 14.745 -1.754 -10.603 1.00 90.81 168 HIS A C 1
ATOM 1330 O O . HIS A 1 168 ? 14.095 -1.155 -11.472 1.00 90.81 168 HIS A O 1
ATOM 1336 N N . SER A 1 169 ? 14.871 -1.270 -9.364 1.00 90.31 169 SER A N 1
ATOM 1337 C CA . SER A 1 169 ? 14.356 0.049 -8.995 1.00 90.31 169 SER A CA 1
ATOM 1338 C C . SER A 1 169 ? 15.073 1.165 -9.756 1.00 90.31 169 SER A C 1
ATOM 1340 O O . SER A 1 169 ? 16.227 1.034 -10.166 1.00 90.31 169 SER A O 1
ATOM 1342 N N . LYS A 1 170 ? 14.396 2.305 -9.938 1.00 89.19 170 LYS A N 1
ATOM 1343 C CA . LYS A 1 170 ? 15.000 3.470 -10.606 1.00 89.19 170 LYS A CA 1
ATOM 1344 C C . LYS A 1 170 ? 16.249 3.960 -9.885 1.00 89.19 170 LYS A C 1
ATOM 1346 O O . LYS A 1 170 ? 17.210 4.314 -10.552 1.00 89.19 170 LYS A O 1
ATOM 1351 N N . GLU A 1 171 ? 16.229 3.977 -8.556 1.00 90.12 171 GLU A N 1
ATOM 1352 C CA . GLU A 1 171 ? 17.398 4.266 -7.722 1.00 90.12 171 GLU A CA 1
ATOM 1353 C C . GLU A 1 171 ? 18.580 3.355 -8.076 1.00 90.12 171 GLU A C 1
ATOM 1355 O O . GLU A 1 171 ? 19.669 3.854 -8.354 1.00 90.12 171 GLU A O 1
ATOM 1360 N N . HIS A 1 172 ? 18.360 2.038 -8.135 1.00 89.69 172 HIS A N 1
ATOM 1361 C CA . HIS A 1 172 ? 19.407 1.079 -8.482 1.00 89.69 172 HIS A CA 1
ATOM 1362 C C . HIS A 1 172 ? 19.951 1.308 -9.899 1.00 89.69 172 HIS A C 1
ATOM 1364 O O . HIS A 1 172 ? 21.165 1.339 -10.091 1.00 89.69 172 HIS A O 1
ATOM 1370 N N . LEU A 1 173 ? 19.070 1.513 -10.884 1.00 91.25 173 LEU A N 1
ATOM 1371 C CA . LEU A 1 173 ? 19.478 1.783 -12.266 1.00 91.25 173 LEU A CA 1
ATOM 1372 C C . LEU A 1 173 ? 20.315 3.065 -12.373 1.00 91.25 173 LEU A C 1
ATOM 1374 O O . LEU A 1 173 ? 21.324 3.084 -13.070 1.00 91.25 173 LEU A O 1
ATOM 1378 N N . LEU A 1 174 ? 19.919 4.126 -11.665 1.00 89.56 174 LEU A N 1
ATOM 1379 C CA . LEU A 1 174 ? 20.633 5.403 -11.675 1.00 89.56 174 LEU A CA 1
ATOM 1380 C C . LEU A 1 174 ? 22.005 5.308 -11.002 1.00 89.56 174 LEU A C 1
ATOM 1382 O O . LEU A 1 174 ? 22.974 5.831 -11.543 1.00 89.56 174 LEU A O 1
ATOM 1386 N N . ARG A 1 175 ? 22.104 4.630 -9.852 1.00 88.06 175 ARG A N 1
ATOM 1387 C CA . ARG A 1 175 ? 23.372 4.500 -9.114 1.00 88.06 175 ARG A CA 1
ATOM 1388 C C . ARG A 1 175 ? 24.423 3.688 -9.856 1.00 88.06 175 ARG A C 1
ATOM 1390 O O . ARG A 1 175 ? 25.599 4.009 -9.769 1.00 88.06 175 ARG A O 1
ATOM 1397 N N . ASN A 1 176 ? 24.001 2.656 -10.576 1.00 91.50 176 ASN A N 1
ATOM 1398 C CA . ASN A 1 176 ? 24.913 1.754 -11.276 1.00 91.50 176 ASN A CA 1
ATOM 1399 C C . ASN A 1 176 ? 25.160 2.165 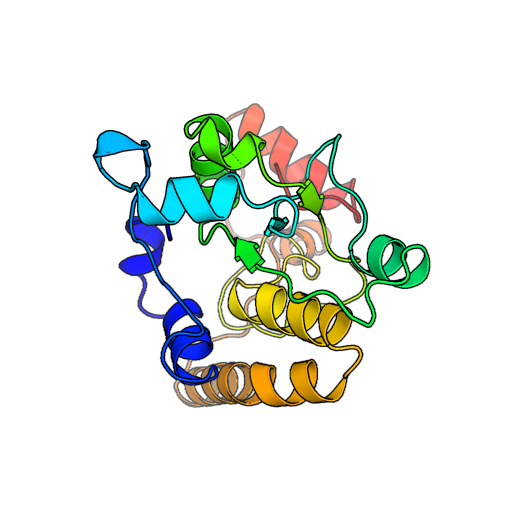-12.737 1.00 91.50 176 ASN A C 1
ATOM 1401 O O . ASN A 1 176 ? 25.733 1.391 -13.495 1.00 91.50 176 ASN A O 1
ATOM 1405 N N . GLY A 1 177 ? 24.689 3.343 -13.169 1.00 89.38 177 GLY A N 1
ATOM 1406 C CA . GLY A 1 177 ? 24.844 3.792 -14.558 1.00 89.38 177 GLY A CA 1
ATOM 1407 C C . GLY A 1 177 ? 24.081 2.942 -15.584 1.00 89.38 177 GLY A C 1
ATOM 1408 O O . GLY A 1 177 ? 24.365 3.021 -16.772 1.00 89.38 177 GLY A O 1
ATOM 1409 N N . MET A 1 178 ? 23.099 2.150 -15.142 1.00 90.75 178 MET A N 1
ATOM 1410 C CA . MET A 1 178 ? 22.290 1.251 -15.979 1.00 90.75 178 MET A CA 1
ATOM 1411 C C . MET A 1 178 ? 20.964 1.886 -16.436 1.00 90.75 178 MET A C 1
ATOM 1413 O O . MET A 1 178 ? 20.087 1.204 -16.962 1.00 90.75 178 MET A O 1
ATOM 1417 N N . TYR A 1 179 ? 20.762 3.183 -16.185 1.00 89.06 179 TYR A N 1
ATOM 1418 C CA . TYR A 1 179 ? 19.558 3.898 -16.604 1.00 89.06 179 TYR A CA 1
ATOM 1419 C C . TYR A 1 179 ? 19.656 4.291 -18.085 1.00 89.06 179 TYR A C 1
ATOM 1421 O O . TYR A 1 179 ? 20.335 5.246 -18.447 1.00 89.06 179 TYR A O 1
ATOM 1429 N N . ASP A 1 180 ? 18.936 3.559 -18.928 1.00 87.50 180 ASP A N 1
ATOM 1430 C CA . ASP A 1 180 ? 18.983 3.607 -20.396 1.00 87.50 180 ASP A CA 1
ATOM 1431 C C . ASP A 1 180 ? 18.143 4.729 -21.036 1.00 87.50 180 ASP A C 1
ATOM 1433 O O . ASP A 1 180 ? 18.221 4.982 -22.239 1.00 87.50 180 ASP A O 1
ATOM 1437 N N . LYS A 1 181 ? 17.316 5.423 -20.248 1.00 87.56 181 LYS A N 1
ATOM 1438 C CA . LYS A 1 181 ? 16.393 6.451 -20.751 1.00 87.56 181 LYS A CA 1
ATOM 1439 C C . LYS A 1 181 ? 17.019 7.843 -20.733 1.00 87.56 181 LYS A C 1
ATOM 1441 O O . LYS A 1 181 ? 17.739 8.183 -19.794 1.00 87.56 181 LYS A O 1
ATOM 1446 N N . PRO A 1 182 ? 16.645 8.721 -21.684 1.00 86.94 182 PRO A N 1
ATOM 1447 C CA . PRO A 1 182 ? 17.106 10.100 -21.675 1.00 86.94 182 PRO A CA 1
ATOM 1448 C C . PRO A 1 182 ? 16.686 10.805 -20.383 1.00 86.94 182 PRO A C 1
ATOM 1450 O O . PRO A 1 182 ? 15.535 10.708 -19.932 1.00 86.94 182 PRO A O 1
ATOM 1453 N N . MET A 1 183 ? 17.626 11.548 -19.798 1.00 86.38 183 MET A N 1
ATOM 1454 C CA . MET A 1 183 ? 17.365 12.330 -18.596 1.00 86.38 183 MET A CA 1
ATOM 1455 C C . MET A 1 183 ? 16.289 13.392 -18.869 1.00 86.38 183 MET A C 1
ATOM 1457 O O . MET A 1 183 ? 16.264 14.022 -19.933 1.00 86.38 183 MET A O 1
ATOM 1461 N N . PRO A 1 184 ? 15.357 13.613 -17.928 1.00 87.38 184 PRO A N 1
ATOM 1462 C CA . PRO A 1 184 ? 14.291 14.579 -18.126 1.00 87.38 184 PRO A CA 1
ATOM 1463 C C . PRO A 1 184 ? 14.854 16.002 -18.158 1.00 87.38 184 PRO A C 1
ATOM 1465 O O . PRO A 1 184 ? 15.623 16.383 -17.290 1.00 87.38 184 PRO A O 1
ATOM 1468 N N . LYS A 1 185 ? 14.368 16.843 -19.077 1.00 89.25 185 LYS A N 1
ATOM 1469 C CA . LYS A 1 185 ? 14.732 18.277 -19.133 1.00 89.25 185 LYS A CA 1
ATOM 1470 C C . LYS A 1 185 ? 14.044 19.134 -18.056 1.00 89.25 185 LYS A C 1
ATOM 1472 O O . LYS A 1 185 ? 14.414 20.274 -17.804 1.00 89.25 185 LYS A O 1
ATOM 1477 N N . ASN A 1 186 ? 12.994 18.608 -17.423 1.00 91.94 186 ASN A N 1
ATOM 1478 C CA . ASN A 1 186 ? 12.206 19.337 -16.431 1.00 91.94 186 ASN A CA 1
ATOM 1479 C C . ASN A 1 186 ? 12.930 19.371 -15.073 1.00 91.94 186 ASN A C 1
ATOM 1481 O O . ASN A 1 186 ? 13.061 18.326 -14.435 1.00 91.94 186 ASN A O 1
ATOM 1485 N N . LYS A 1 187 ? 13.279 20.572 -14.586 1.00 88.69 187 LYS A N 1
ATOM 1486 C CA . LYS A 1 187 ? 13.953 20.798 -13.288 1.00 88.69 187 LYS A CA 1
ATOM 1487 C C . LYS A 1 187 ? 13.324 20.034 -12.114 1.00 88.69 187 LYS A C 1
ATOM 1489 O O . LYS A 1 187 ? 14.039 19.461 -11.300 1.00 88.69 187 LYS A O 1
ATOM 1494 N N . ARG A 1 188 ? 11.987 19.961 -12.027 1.00 84.75 188 ARG A N 1
ATOM 1495 C CA . ARG A 1 188 ? 11.296 19.216 -10.952 1.00 84.75 188 ARG A CA 1
ATOM 1496 C C . ARG A 1 188 ? 11.532 17.710 -11.051 1.00 84.75 188 ARG A C 1
ATOM 1498 O O . ARG A 1 188 ? 11.653 17.046 -10.027 1.00 84.75 188 ARG A O 1
ATOM 1505 N N . LYS A 1 189 ? 11.571 17.160 -12.270 1.00 83.81 189 LYS A N 1
ATOM 1506 C CA . LYS A 1 189 ? 11.850 15.733 -12.489 1.00 83.81 189 LYS A CA 1
ATOM 1507 C C . LYS A 1 189 ? 13.317 15.406 -12.216 1.00 83.81 189 LYS A C 1
ATOM 1509 O O . LYS A 1 189 ? 13.560 14.382 -11.592 1.00 83.81 189 LYS A O 1
ATOM 1514 N N . ILE A 1 190 ? 14.243 16.283 -12.611 1.00 86.75 190 ILE A N 1
ATOM 1515 C CA . ILE A 1 190 ? 15.677 16.154 -12.304 1.00 86.75 190 ILE A CA 1
ATOM 1516 C C . ILE A 1 190 ? 15.874 16.083 -10.788 1.00 86.75 190 ILE A C 1
ATOM 1518 O O . ILE A 1 190 ? 16.335 15.064 -10.290 1.00 86.75 190 ILE A O 1
ATOM 1522 N N . LYS A 1 191 ? 15.365 17.074 -10.043 1.00 85.75 191 LYS A N 1
ATOM 1523 C CA . LYS A 1 191 ? 15.461 17.105 -8.574 1.00 85.75 191 LYS A CA 1
ATOM 1524 C C . LYS A 1 191 ? 14.868 15.863 -7.904 1.00 85.75 191 LYS A C 1
ATOM 1526 O O . LYS A 1 191 ? 15.362 15.391 -6.886 1.00 85.75 191 LYS A O 1
ATOM 1531 N N . ARG A 1 192 ? 13.786 15.312 -8.466 1.00 83.31 192 ARG A N 1
ATOM 1532 C CA . ARG A 1 192 ? 13.184 14.064 -7.977 1.00 83.31 192 ARG A CA 1
ATOM 1533 C C . ARG A 1 192 ? 14.093 12.854 -8.208 1.00 83.31 192 ARG A C 1
ATOM 1535 O O . ARG A 1 192 ? 14.106 11.968 -7.365 1.00 83.31 192 ARG A O 1
ATOM 1542 N N . MET A 1 193 ? 14.801 12.800 -9.334 1.00 85.69 193 MET A N 1
ATOM 1543 C CA . MET A 1 193 ? 15.763 11.734 -9.630 1.00 85.69 193 MET A CA 1
ATOM 1544 C C . MET A 1 193 ? 17.022 11.863 -8.775 1.00 85.69 193 MET A C 1
ATOM 1546 O O . MET A 1 193 ? 17.447 10.870 -8.204 1.00 85.69 193 MET A O 1
ATOM 1550 N N . GLU A 1 194 ? 17.546 13.075 -8.596 1.00 85.12 194 GLU A N 1
ATOM 1551 C CA . GLU A 1 194 ? 18.652 13.343 -7.666 1.00 85.12 194 GLU A CA 1
ATOM 1552 C C . GLU A 1 194 ? 18.294 12.894 -6.248 1.00 85.12 194 GLU A C 1
ATOM 1554 O O . GLU A 1 194 ? 19.064 12.182 -5.613 1.00 85.12 194 GLU A O 1
ATOM 1559 N N . LYS A 1 195 ? 17.079 13.218 -5.785 1.00 83.69 195 LYS A N 1
ATOM 1560 C CA . LYS A 1 195 ? 16.601 12.810 -4.461 1.00 83.69 195 LYS A CA 1
ATOM 1561 C C . LYS A 1 195 ? 16.541 11.292 -4.276 1.00 83.69 195 LYS A C 1
ATOM 1563 O O . LYS A 1 195 ? 16.780 10.819 -3.176 1.00 83.69 195 LYS A O 1
ATOM 1568 N N . LEU A 1 196 ? 16.232 10.532 -5.329 1.00 82.31 196 LEU A N 1
ATOM 1569 C CA . LEU A 1 196 ? 16.271 9.065 -5.258 1.00 82.31 196 LEU A CA 1
ATOM 1570 C C . LEU A 1 196 ? 17.688 8.539 -5.014 1.00 82.31 196 LEU A C 1
ATOM 1572 O O . LEU A 1 196 ? 17.843 7.496 -4.396 1.00 82.31 196 LEU A O 1
ATOM 1576 N N . ILE A 1 197 ? 18.708 9.244 -5.502 1.00 81.31 197 ILE A N 1
ATOM 1577 C CA . ILE A 1 197 ? 20.106 8.844 -5.342 1.00 81.31 197 ILE A CA 1
ATOM 1578 C C . ILE A 1 197 ? 20.625 9.271 -3.968 1.00 81.31 197 ILE A C 1
ATOM 1580 O O . ILE A 1 197 ? 21.329 8.495 -3.325 1.00 81.31 197 ILE A O 1
ATOM 1584 N N . THR A 1 198 ? 20.279 10.479 -3.516 1.00 77.75 198 THR A N 1
ATOM 1585 C CA . THR A 1 198 ? 20.834 11.074 -2.292 1.00 77.75 198 THR A CA 1
ATOM 1586 C C . THR A 1 198 ? 20.107 10.669 -1.012 1.00 77.75 198 THR A C 1
ATOM 1588 O O . THR A 1 198 ? 20.710 10.718 0.057 1.00 77.75 198 THR A O 1
ATOM 1591 N N . ASP A 1 199 ? 18.840 10.251 -1.093 1.00 71.31 199 ASP A N 1
ATOM 1592 C CA . ASP A 1 199 ? 18.004 9.999 0.080 1.00 71.31 199 ASP A CA 1
ATOM 1593 C C . ASP A 1 199 ? 17.436 8.574 0.112 1.00 71.31 199 ASP A C 1
ATOM 1595 O O . ASP A 1 199 ? 16.359 8.272 -0.410 1.00 71.31 199 ASP A O 1
ATOM 1599 N N . HIS A 1 200 ? 18.180 7.707 0.795 1.00 63.59 200 HIS A N 1
ATOM 1600 C CA . HIS A 1 200 ? 17.897 6.283 0.988 1.00 63.59 200 HIS A CA 1
ATOM 1601 C C . HIS A 1 200 ? 16.601 6.027 1.770 1.00 63.59 200 HIS A C 1
ATOM 1603 O O . HIS A 1 200 ? 16.029 4.943 1.695 1.00 63.59 200 HIS A O 1
ATOM 1609 N N . ASN A 1 201 ? 16.114 7.035 2.499 1.00 62.38 201 ASN A N 1
ATOM 1610 C CA . ASN A 1 201 ? 14.971 6.920 3.389 1.00 62.38 201 ASN A CA 1
ATOM 1611 C C . ASN A 1 201 ? 13.731 7.620 2.844 1.00 62.38 201 ASN A C 1
ATOM 1613 O O . ASN A 1 201 ? 12.753 7.746 3.582 1.00 62.38 201 ASN A O 1
ATOM 1617 N N . ILE A 1 202 ? 13.688 8.070 1.583 1.00 61.78 202 ILE A N 1
ATOM 1618 C CA . ILE A 1 202 ? 12.523 8.782 1.034 1.00 61.78 202 ILE A CA 1
ATOM 1619 C C . ILE A 1 202 ? 11.962 8.112 -0.227 1.00 61.78 202 ILE A C 1
ATOM 1621 O O . ILE A 1 202 ? 12.505 8.228 -1.320 1.00 61.78 202 ILE A O 1
ATOM 1625 N N . CYS A 1 203 ? 10.760 7.528 -0.112 1.00 61.34 203 CYS A N 1
ATOM 1626 C CA . CYS A 1 203 ? 9.930 7.299 -1.290 1.00 61.34 203 CYS A CA 1
ATOM 1627 C C . CYS A 1 203 ? 9.528 8.661 -1.878 1.00 61.34 203 CYS A C 1
ATOM 1629 O O . CYS A 1 203 ? 9.138 9.581 -1.146 1.00 61.34 203 CYS A O 1
ATOM 1631 N N . PRO A 1 204 ? 9.614 8.827 -3.201 1.00 58.91 204 PRO A N 1
ATOM 1632 C CA . PRO A 1 204 ? 9.600 10.147 -3.801 1.00 58.91 204 PRO A CA 1
ATOM 1633 C C . PRO A 1 204 ? 8.197 10.768 -3.780 1.00 58.91 204 PRO A C 1
ATOM 1635 O O . PRO A 1 204 ? 7.357 10.436 -4.624 1.00 58.91 204 PRO A O 1
ATOM 1638 N N . ARG A 1 205 ? 7.978 11.696 -2.841 1.00 55.69 205 ARG A N 1
ATOM 1639 C CA . ARG A 1 205 ? 6.809 12.594 -2.767 1.00 55.69 205 ARG A CA 1
ATOM 1640 C C . ARG A 1 205 ? 6.870 13.742 -3.779 1.00 55.69 205 ARG A C 1
ATOM 1642 O O . ARG A 1 205 ? 7.978 14.110 -4.219 1.00 55.69 205 ARG A O 1
#

InterPro domains:
  IPR005636 DTW [PF03942] (1-160)
  IPR005636 DTW [SM01144] (1-164)
  IPR039262 DTW domain-containing protein DTWD2/TAPT [PTHR21392] (1-173)

Secondary structure (DSSP, 8-state):
--HHHHT-SS-SHHHHHHHSPTTS------S---TTT-HHHHHHHH-TTEEEE---SSPEEHHHHHHHS-GGG---EEEE--S-HHHHHHHHHH-GGGGSSEEEE--TTPPP--TTS--SSTT---HHHHHHHHHHHHTT-HHHHHHHHHHHHHHHHHHHHTT------HHHHHHTT---SPPPS-HHHHHHHHHHHH-TT----

Foldseek 3Di:
DEVVLVPDPPACLVLLCVLDPPPLRDDDYDQEDDCVVCVVVLVLLQPQLEEEADDDPQADELLVVLVPDPLVPDDHHYHYQADDPVSSVSSCVRYPSNVSYHYYYYDQPDFEPQFLDAAQARSDYHRQLRVQRNCCSSNVHNVSNVSSCVVSNVVVVVVVVVPGDGHHYLLVCVVVVNPPDDQDPDPVSNVQSVCSPVPPPDRRD

pLDDT: mean 90.8, std 8.86, range [55.69, 98.19]

Organism: Nothobranchius kadleci (NCBI:txid1051664)